Protein AF-A0AAV8WX62-F1 (afdb_monomer)

Secondary structure (DSSP, 8-state):
----STT-EEEEE--SHHHHHHHHHHHTTT-EEEEE-SSHHHHHHHHHHHHHHHHHHHHTT---SSS-HHHHHHTEE--S--SEEEE---S-HHHHHHHHHHHHHHS-TT-EEEE--SSS-HHHHHTT-TTGGGEEEEEEPSSTTT--EEEEEE-TT--HHHHHHHHHHHHHTT-EEEE-SS--TTTTHHHHHHHHHHH--

InterPro domains:
  IPR006176 3-hydroxyacyl-CoA dehydrogenase, NAD binding [PF02737] (9-180)
  IPR036291 NAD(P)-binding domain superfamily [SSF51735] (7-181)

pLDDT: mean 90.32, std 11.74, range [31.73, 98.19]

Organism: NCBI:txid1586634

Foldseek 3Di:
DDDPCAAAEEEEEDLDQQSLLVLQLLLQARHQYEYDYPDVVSVVVSLVVSLVVQVVCVVVVNRHHDDHSVSSSVSYYHDADHQEYEYDDDPDQVVLLVVQQVCLVRYDLRRAYEYQDQFDWLCSRQVPGPSSLRYWYFHADPPCNPALETEIAHAPNHDPVNSVVVCVSSVSSVHDYDYDPHTDGSPDVSVVVVVVVVVDD

Sequence (201 aa):
MSCPLANRKIGIVGSGLIGRSWAMIFASVGYKVYIYDIEPSQIDNALVDIKQQLETLQSQGLLRGTLNASQQYEGIKAVKDALLVQECVPENLELKRKVWKNVDDVASPTTILSSSTSTFLPSLFSDHLKNKKNIIVSHPVNPPYYVPLIEVVPAPWTDLAVAKKTRAIMEEVGQTPVSLSREVPGFVVNRLQYVFCKICP

Nearest PDB structures (foldseek):
  3ado-assembly1_A  TM=9.780E-01  e=1.190E-26  Oryctolagus cuniculus
  3f3s-assembly1_A  TM=9.796E-01  e=7.133E-26  Homo sapiens
  4kug-assembly2_C  TM=9.082E-01  e=1.624E-19  Clostridium butyricum E4 str. BoNT E BL5262
  4om8-assembly1_A  TM=8.722E-01  e=1.806E-18  Mesorhizobium japonicum MAFF 303099
  6z5f-assembly1_AAA  TM=8.879E-01  e=3.324E-14  Rattus norvegicus

Structure (mmCIF, N/CA/C/O backbone):
data_AF-A0AAV8WX62-F1
#
_entry.id   AF-A0AAV8WX62-F1
#
loop_
_atom_site.group_PDB
_atom_site.id
_atom_site.type_symbol
_atom_site.label_atom_id
_atom_site.label_alt_id
_atom_site.label_comp_id
_atom_site.label_asym_id
_atom_site.label_entity_id
_atom_site.label_seq_id
_atom_site.pdbx_PDB_ins_code
_atom_site.Cartn_x
_atom_site.Cartn_y
_atom_site.Cartn_z
_atom_site.occupancy
_atom_site.B_iso_or_equiv
_atom_site.auth_seq_id
_atom_site.auth_comp_id
_atom_site.auth_asym_id
_atom_site.auth_atom_id
_atom_site.pdbx_PDB_model_num
ATOM 1 N N . MET A 1 1 ? -23.489 1.121 -12.344 1.00 31.73 1 MET A N 1
ATOM 2 C CA . MET A 1 1 ? -23.813 0.845 -10.928 1.00 31.73 1 MET A CA 1
ATOM 3 C C . MET A 1 1 ? -22.560 0.291 -10.261 1.00 31.73 1 MET A C 1
ATOM 5 O O . MET A 1 1 ? -22.292 -0.898 -10.360 1.00 31.73 1 MET A O 1
ATOM 9 N N . SER A 1 2 ? -21.711 1.156 -9.704 1.00 37.06 2 SER A N 1
ATOM 10 C CA . SER A 1 2 ? -20.506 0.733 -8.986 1.00 37.06 2 SER A CA 1
ATOM 11 C C . SER A 1 2 ? -20.906 0.301 -7.579 1.00 37.06 2 SER A C 1
ATOM 13 O O . SER A 1 2 ? -21.351 1.125 -6.787 1.00 37.06 2 SER A O 1
ATOM 15 N N . CYS A 1 3 ? -20.781 -0.991 -7.282 1.00 40.03 3 CYS A N 1
ATOM 16 C CA . CYS A 1 3 ? -20.858 -1.485 -5.909 1.00 40.03 3 CYS A CA 1
ATOM 17 C C . CYS A 1 3 ? -19.853 -0.687 -5.052 1.00 40.03 3 CYS A C 1
ATOM 19 O O . CYS A 1 3 ? -18.698 -0.587 -5.490 1.00 40.03 3 CYS A O 1
ATOM 21 N N . PRO A 1 4 ? -20.252 -0.095 -3.907 1.00 49.62 4 PRO A N 1
ATOM 22 C CA . PRO A 1 4 ? -19.328 0.631 -3.046 1.00 49.62 4 PRO A CA 1
ATOM 23 C C . PRO A 1 4 ? -18.137 -0.271 -2.720 1.00 49.62 4 PRO A C 1
ATOM 25 O O . PRO A 1 4 ? -18.299 -1.444 -2.391 1.00 49.62 4 PRO A O 1
ATOM 28 N N . LEU A 1 5 ? -16.931 0.254 -2.896 1.00 56.19 5 LEU A N 1
ATOM 29 C CA . LEU A 1 5 ? -15.678 -0.449 -2.628 1.00 56.19 5 LEU A CA 1
ATOM 30 C C . LEU A 1 5 ? -15.479 -0.723 -1.119 1.00 56.19 5 LEU A C 1
ATOM 32 O O . LEU A 1 5 ? -14.709 -1.620 -0.763 1.00 56.19 5 LEU A O 1
ATOM 36 N N . ALA A 1 6 ? -16.244 -0.038 -0.256 1.00 58.03 6 ALA A N 1
ATOM 37 C CA . ALA A 1 6 ? -16.441 -0.373 1.150 1.00 58.03 6 ALA A CA 1
ATOM 38 C C . ALA A 1 6 ? -16.728 -1.878 1.305 1.00 58.03 6 ALA A C 1
ATOM 40 O O . ALA A 1 6 ? -17.553 -2.437 0.582 1.00 58.03 6 ALA A O 1
ATOM 41 N N . ASN A 1 7 ? -16.048 -2.539 2.249 1.00 68.19 7 ASN A N 1
ATOM 42 C CA . ASN A 1 7 ? -16.068 -3.992 2.494 1.00 68.19 7 ASN A CA 1
ATOM 43 C C . ASN A 1 7 ? -15.103 -4.861 1.647 1.00 68.19 7 ASN A C 1
ATOM 45 O O . ASN A 1 7 ? -15.091 -6.087 1.804 1.00 68.19 7 ASN A O 1
ATOM 49 N N . ARG A 1 8 ? -14.252 -4.271 0.793 1.00 85.56 8 ARG A N 1
ATOM 50 C CA . ARG A 1 8 ? -13.136 -4.994 0.143 1.00 85.56 8 ARG A CA 1
ATOM 51 C C . ARG A 1 8 ? -11.910 -5.105 1.054 1.00 85.56 8 ARG A C 1
ATOM 53 O O . ARG A 1 8 ? -11.789 -4.397 2.049 1.00 85.56 8 ARG A O 1
ATOM 60 N N . LYS A 1 9 ? -11.012 -6.035 0.718 1.00 91.94 9 LYS A N 1
ATOM 61 C CA . LYS A 1 9 ? -9.844 -6.409 1.527 1.00 91.94 9 LYS A CA 1
ATOM 62 C C . LYS A 1 9 ? -8.560 -5.756 1.002 1.00 91.94 9 LYS A C 1
ATOM 64 O O . LYS A 1 9 ? -8.297 -5.848 -0.198 1.00 91.94 9 LYS A O 1
ATOM 69 N N . ILE A 1 10 ? -7.750 -5.177 1.886 1.00 94.75 10 ILE A N 1
ATOM 70 C CA . ILE A 1 10 ? -6.433 -4.590 1.590 1.00 94.75 10 ILE A CA 1
ATOM 71 C C . ILE A 1 10 ? -5.367 -5.284 2.437 1.00 94.75 10 ILE A C 1
ATOM 73 O O . ILE A 1 10 ? -5.511 -5.358 3.653 1.00 94.75 10 ILE A O 1
ATOM 77 N N . GLY A 1 11 ? -4.301 -5.778 1.812 1.00 95.25 11 GLY A N 1
ATOM 78 C CA . GLY A 1 11 ? -3.118 -6.273 2.520 1.00 95.25 11 GLY A CA 1
ATOM 79 C C . GLY A 1 11 ? -2.082 -5.167 2.689 1.00 95.25 11 GLY A C 1
ATOM 80 O O . GLY A 1 11 ? -1.839 -4.425 1.749 1.00 95.25 11 GLY A O 1
ATOM 81 N N . ILE A 1 12 ? -1.456 -5.073 3.853 1.00 95.75 12 ILE A N 1
ATOM 82 C CA . ILE A 1 12 ? -0.333 -4.194 4.170 1.00 95.75 12 ILE A CA 1
ATOM 83 C C . ILE A 1 12 ? 0.837 -5.088 4.576 1.00 95.75 12 ILE A C 1
ATOM 85 O O . ILE A 1 12 ? 0.708 -5.886 5.502 1.00 95.75 12 ILE A O 1
ATOM 89 N N . VAL A 1 13 ? 1.971 -4.971 3.891 1.00 95.44 13 VAL A N 1
ATOM 90 C CA . VAL A 1 13 ? 3.181 -5.753 4.175 1.00 95.44 13 VAL A CA 1
ATOM 91 C C . VAL A 1 13 ? 4.232 -4.833 4.785 1.00 95.44 13 VAL A C 1
ATOM 93 O O . VAL A 1 13 ? 4.775 -3.976 4.095 1.00 95.44 13 VAL A O 1
ATOM 96 N N . GLY A 1 14 ? 4.515 -5.020 6.070 1.00 94.25 14 GLY A N 1
ATOM 97 C CA . GLY A 1 14 ? 5.339 -4.160 6.915 1.00 94.25 14 GLY A CA 1
ATOM 98 C C . GLY A 1 14 ? 4.474 -3.337 7.872 1.00 94.25 14 GLY A C 1
ATOM 99 O O . GLY A 1 14 ? 3.669 -2.516 7.430 1.00 94.25 14 GLY A O 1
ATOM 100 N N . SER A 1 15 ? 4.658 -3.523 9.181 1.00 93.94 15 SER A N 1
ATOM 101 C CA . SER A 1 15 ? 3.870 -2.866 10.239 1.00 93.94 15 SER A CA 1
ATOM 102 C C . SER A 1 15 ? 4.532 -1.604 10.821 1.00 93.94 15 SER A C 1
ATOM 104 O O . SER A 1 15 ? 4.124 -1.091 11.863 1.00 93.94 15 SER A O 1
ATOM 106 N N . GLY A 1 16 ? 5.543 -1.060 10.135 1.00 93.50 16 GLY A N 1
ATOM 107 C CA . GLY A 1 16 ? 6.228 0.177 10.524 1.00 93.50 16 GLY A CA 1
ATOM 108 C C . GLY A 1 16 ? 5.358 1.440 10.420 1.00 93.50 16 GLY A C 1
ATOM 109 O O . GLY A 1 16 ? 4.143 1.397 10.235 1.00 93.50 16 GLY A O 1
ATOM 110 N N . LEU A 1 17 ? 5.981 2.618 10.521 1.00 93.62 17 LEU A N 1
ATOM 111 C CA . LEU A 1 17 ? 5.285 3.917 10.485 1.00 93.62 17 LEU A CA 1
ATOM 112 C C . LEU A 1 17 ? 4.379 4.096 9.248 1.00 93.62 17 LEU A C 1
ATOM 114 O O . LEU A 1 17 ? 3.205 4.451 9.376 1.00 93.62 17 LEU A O 1
ATOM 118 N N . ILE A 1 18 ? 4.917 3.823 8.056 1.00 95.12 18 ILE A N 1
ATOM 119 C CA . ILE A 1 18 ? 4.186 3.971 6.789 1.00 95.12 18 ILE A CA 1
ATOM 120 C C . ILE A 1 18 ? 3.069 2.929 6.671 1.00 95.12 18 ILE A C 1
ATOM 122 O O . ILE A 1 18 ? 1.948 3.275 6.305 1.00 95.12 18 ILE A O 1
ATOM 126 N N . GLY A 1 19 ? 3.338 1.678 7.055 1.00 95.88 19 GLY A N 1
ATOM 127 C CA . GL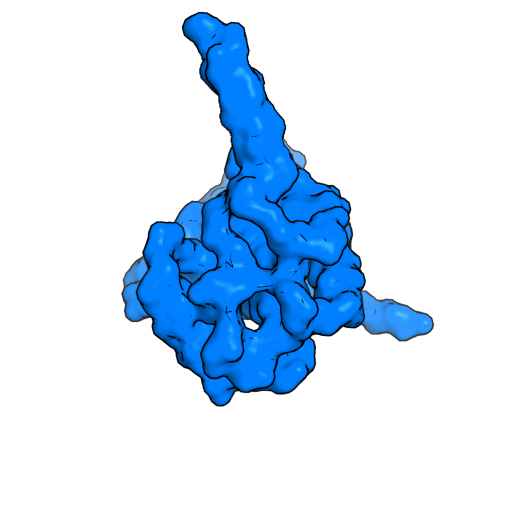Y A 1 19 ? 2.347 0.601 7.029 1.00 95.88 19 GLY A CA 1
ATOM 128 C C . GLY A 1 19 ? 1.136 0.876 7.918 1.00 95.88 19 GLY A C 1
ATOM 129 O O . GLY A 1 19 ? 0.000 0.762 7.462 1.00 95.88 19 GLY A O 1
ATOM 130 N N . ARG A 1 20 ? 1.362 1.328 9.157 1.00 96.00 20 ARG A N 1
ATOM 131 C CA . ARG A 1 20 ? 0.283 1.717 10.083 1.00 96.00 20 ARG A CA 1
ATOM 132 C C . ARG A 1 20 ? -0.544 2.878 9.552 1.00 96.00 20 ARG A C 1
ATOM 134 O O . ARG A 1 20 ? -1.767 2.860 9.650 1.00 96.00 20 ARG A O 1
ATOM 141 N N . SER A 1 21 ? 0.112 3.858 8.938 1.00 96.56 21 SER A N 1
ATOM 142 C CA . SER A 1 21 ? -0.586 4.995 8.343 1.00 96.56 21 SER A CA 1
ATOM 143 C C . SER A 1 21 ? -1.482 4.561 7.187 1.00 96.56 21 SER A C 1
ATOM 145 O O . SER A 1 21 ? -2.653 4.930 7.159 1.00 96.56 21 SER A O 1
ATOM 147 N N . TRP A 1 22 ? -0.972 3.724 6.274 1.00 97.19 22 TRP A N 1
ATOM 148 C CA . TRP A 1 22 ? -1.792 3.126 5.221 1.00 97.19 22 TRP A CA 1
ATOM 149 C C . TRP A 1 22 ? -2.959 2.337 5.794 1.00 97.19 22 TRP A C 1
ATOM 151 O O . TRP A 1 22 ? -4.081 2.479 5.313 1.00 97.19 22 TRP A O 1
ATOM 161 N N . ALA A 1 23 ? -2.715 1.555 6.845 1.00 96.00 23 ALA A N 1
ATOM 162 C CA . ALA A 1 23 ? -3.760 0.775 7.477 1.00 96.00 23 ALA A CA 1
ATOM 163 C C . ALA A 1 23 ? -4.918 1.655 7.977 1.00 96.00 23 ALA A C 1
ATOM 165 O O . ALA A 1 23 ? -6.071 1.383 7.651 1.00 96.00 23 ALA A O 1
ATOM 166 N N . MET A 1 24 ? -4.613 2.748 8.681 1.00 96.62 24 MET A N 1
ATOM 167 C CA . MET A 1 24 ? -5.623 3.713 9.133 1.00 96.62 24 MET A CA 1
ATOM 168 C C . MET A 1 24 ? -6.315 4.427 7.963 1.00 96.62 24 MET A C 1
ATOM 170 O O . MET A 1 24 ? -7.534 4.575 7.968 1.00 96.62 24 MET A O 1
ATOM 174 N N . ILE A 1 25 ? -5.571 4.827 6.925 1.00 96.25 25 ILE A N 1
ATOM 175 C CA . ILE A 1 25 ? -6.129 5.500 5.739 1.00 96.25 25 ILE A CA 1
ATOM 176 C C . ILE A 1 25 ? -7.157 4.604 5.037 1.00 96.25 25 ILE A C 1
ATOM 178 O O . ILE A 1 25 ? -8.274 5.047 4.778 1.00 96.25 25 ILE A O 1
ATOM 182 N N . PHE A 1 26 ? -6.825 3.339 4.768 1.00 95.88 26 PHE A N 1
ATOM 183 C CA . PHE A 1 26 ? -7.767 2.403 4.150 1.00 95.88 26 PHE A CA 1
ATOM 184 C C . PHE A 1 26 ? -8.957 2.103 5.074 1.00 95.88 26 PHE A C 1
ATOM 186 O O . PHE A 1 26 ? -10.104 2.107 4.621 1.00 95.88 26 PHE A O 1
ATOM 193 N N . ALA A 1 27 ? -8.713 1.896 6.371 1.00 94.81 27 ALA A N 1
ATOM 194 C CA . ALA A 1 27 ? -9.774 1.635 7.341 1.00 94.81 27 ALA A CA 1
ATOM 195 C C . ALA A 1 27 ? -10.761 2.810 7.467 1.00 94.81 27 ALA A C 1
ATOM 197 O O . ALA A 1 27 ? -11.949 2.578 7.684 1.00 94.81 27 ALA A O 1
ATOM 198 N N . SER A 1 28 ? -10.309 4.052 7.256 1.00 94.38 28 SER A N 1
ATOM 199 C CA . SER A 1 28 ? -11.136 5.260 7.393 1.00 94.38 28 SER A CA 1
ATOM 200 C C . SER A 1 28 ? -12.383 5.296 6.505 1.00 94.38 28 SER A C 1
ATOM 202 O 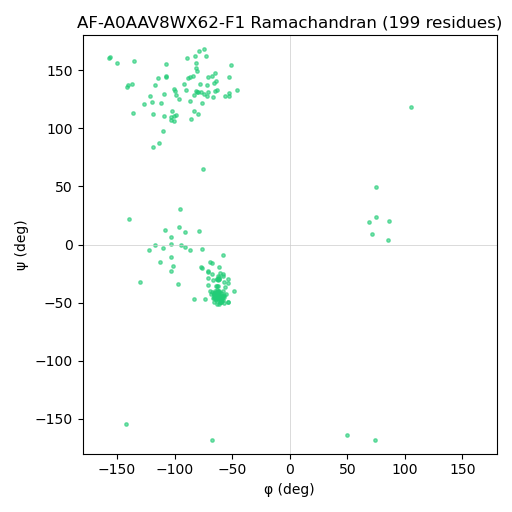O . SER A 1 28 ? -13.395 5.893 6.880 1.00 94.38 28 SER A O 1
ATOM 204 N N . VAL A 1 29 ? -12.350 4.603 5.363 1.00 93.25 29 VAL A N 1
ATOM 205 C CA . VAL A 1 29 ? -13.480 4.496 4.422 1.00 93.25 29 VAL A CA 1
ATOM 206 C C . VAL A 1 29 ? -14.130 3.105 4.418 1.00 93.25 29 VAL A C 1
ATOM 208 O O . VAL A 1 29 ? -14.948 2.790 3.557 1.00 93.25 29 VAL A O 1
ATOM 211 N N . GLY A 1 30 ? -13.795 2.256 5.397 1.00 91.38 30 GLY A N 1
ATOM 212 C CA . GLY A 1 30 ? -14.434 0.953 5.602 1.00 91.38 30 GLY A CA 1
ATOM 213 C C . GLY A 1 30 ? -13.842 -0.206 4.798 1.00 91.38 30 GLY A C 1
ATOM 214 O O . GLY A 1 30 ? -14.511 -1.231 4.616 1.00 91.38 30 GLY A O 1
ATOM 215 N N . TYR A 1 31 ? -12.602 -0.089 4.312 1.00 92.25 31 TYR A N 1
ATOM 216 C CA . TYR A 1 31 ? -11.865 -1.267 3.854 1.00 92.25 31 TYR A CA 1
ATOM 217 C C . TYR A 1 31 ? -11.538 -2.185 5.034 1.00 92.25 31 TYR A C 1
ATOM 219 O O . TYR A 1 31 ? -11.227 -1.732 6.135 1.00 92.25 31 TYR A O 1
ATOM 227 N N . LYS A 1 32 ? -11.549 -3.496 4.780 1.00 92.56 32 LYS A N 1
ATOM 228 C CA . LYS A 1 32 ? -10.986 -4.482 5.705 1.00 92.56 32 LYS A CA 1
ATOM 229 C C . LYS A 1 32 ? -9.492 -4.562 5.453 1.00 92.56 32 LYS A C 1
ATOM 231 O O . LYS A 1 32 ? -9.071 -4.948 4.363 1.00 92.56 32 LYS A O 1
ATOM 236 N N . VAL A 1 33 ? -8.703 -4.166 6.434 1.00 94.25 33 VAL A N 1
ATOM 237 C CA . VAL A 1 33 ? -7.260 -3.986 6.301 1.00 94.25 33 VAL A CA 1
ATOM 238 C C . VAL A 1 33 ? -6.536 -5.102 7.022 1.00 94.25 33 VAL A C 1
ATOM 240 O O . VAL A 1 33 ? -6.989 -5.585 8.052 1.00 94.25 33 VAL A O 1
ATOM 243 N N . TYR A 1 34 ? -5.407 -5.522 6.474 1.00 91.81 34 TYR A N 1
ATOM 244 C CA . TYR A 1 34 ? -4.706 -6.701 6.938 1.00 91.81 34 TYR A CA 1
ATOM 245 C C . TYR A 1 34 ? -3.223 -6.433 7.028 1.00 91.81 34 TYR A C 1
ATOM 247 O O . TYR A 1 34 ? -2.597 -6.225 6.000 1.00 91.81 34 TYR A O 1
ATOM 255 N N . ILE A 1 35 ? -2.667 -6.424 8.236 1.00 93.25 35 ILE A N 1
ATOM 256 C CA . ILE A 1 35 ? -1.255 -6.100 8.447 1.00 93.25 35 ILE A CA 1
ATOM 257 C C . ILE A 1 35 ? -0.468 -7.396 8.590 1.00 93.25 35 ILE A C 1
ATOM 259 O O . ILE A 1 35 ? -0.818 -8.267 9.382 1.00 93.25 35 ILE A O 1
ATOM 263 N N . TYR A 1 36 ? 0.596 -7.510 7.810 1.00 92.50 36 TYR A N 1
ATOM 264 C CA . TYR A 1 36 ? 1.580 -8.571 7.904 1.00 92.50 36 TYR A CA 1
ATOM 265 C C . TYR A 1 36 ? 2.932 -7.965 8.256 1.00 92.50 36 TYR A C 1
ATOM 267 O O . TYR A 1 36 ? 3.344 -6.975 7.653 1.00 92.50 36 TYR A O 1
ATOM 275 N N . ASP A 1 37 ? 3.645 -8.604 9.171 1.00 91.31 37 ASP A N 1
ATOM 276 C CA . ASP A 1 37 ? 5.060 -8.366 9.414 1.00 91.31 37 ASP A CA 1
ATOM 277 C C . ASP A 1 37 ? 5.773 -9.717 9.561 1.00 91.31 37 ASP A C 1
ATOM 279 O O . ASP A 1 37 ? 5.131 -10.738 9.817 1.00 91.31 37 ASP A O 1
ATOM 283 N N . ILE A 1 38 ? 7.089 -9.742 9.346 1.00 89.06 38 ILE A N 1
ATOM 284 C CA . ILE A 1 38 ? 7.885 -10.963 9.524 1.00 89.06 38 ILE A CA 1
ATOM 285 C C . ILE A 1 38 ? 8.017 -11.328 11.004 1.00 89.06 38 ILE A C 1
ATOM 287 O O . ILE A 1 38 ? 8.148 -12.504 11.332 1.00 89.06 38 ILE A O 1
ATOM 291 N N . GLU A 1 39 ? 7.971 -10.321 11.874 1.00 89.81 39 GLU A N 1
ATOM 292 C CA . GLU A 1 39 ? 8.066 -10.466 13.317 1.00 89.81 39 GLU A CA 1
ATOM 293 C C . GLU A 1 39 ? 6.663 -10.311 13.935 1.00 89.81 39 GLU A C 1
ATOM 295 O O . GLU A 1 39 ? 6.118 -9.204 13.933 1.00 89.81 39 GLU A O 1
ATOM 300 N N . PRO A 1 40 ? 6.044 -11.382 14.469 1.00 86.50 40 PRO A N 1
ATOM 301 C CA . PRO A 1 40 ? 4.687 -11.317 15.012 1.00 86.50 40 PRO A CA 1
ATOM 302 C C . PRO A 1 40 ? 4.510 -10.255 16.102 1.00 86.50 40 PRO A C 1
ATOM 304 O O . PRO A 1 40 ? 3.494 -9.563 16.115 1.00 86.50 40 PRO A O 1
ATOM 307 N N . SER A 1 41 ? 5.520 -10.050 16.956 1.00 90.62 41 SER A N 1
ATOM 308 C CA . SER A 1 41 ? 5.463 -9.026 18.010 1.00 90.62 41 SER A CA 1
ATOM 309 C C . SER A 1 41 ? 5.335 -7.596 17.458 1.00 90.62 41 SER A C 1
ATOM 311 O O . SER A 1 41 ? 4.719 -6.732 18.086 1.00 90.62 41 SER A O 1
ATOM 313 N N . GLN A 1 42 ? 5.827 -7.341 16.239 1.00 92.25 42 GLN A N 1
ATOM 314 C CA . GLN A 1 42 ? 5.669 -6.053 15.558 1.00 92.25 42 GLN A CA 1
ATOM 315 C C . GLN A 1 42 ? 4.234 -5.807 15.087 1.00 92.25 42 GLN A C 1
ATOM 317 O O . GLN A 1 42 ? 3.854 -4.652 14.882 1.00 92.25 42 GLN A O 1
ATOM 322 N N . ILE A 1 43 ? 3.430 -6.856 14.903 1.00 91.62 43 ILE A N 1
ATOM 323 C CA . ILE A 1 43 ? 2.007 -6.717 14.584 1.00 91.62 43 ILE A CA 1
ATOM 324 C C . ILE A 1 43 ? 1.257 -6.265 15.836 1.00 91.62 43 ILE A C 1
ATOM 326 O O . ILE A 1 43 ? 0.509 -5.292 15.765 1.00 91.62 43 ILE A O 1
ATOM 330 N N . ASP A 1 44 ? 1.506 -6.902 16.982 1.00 91.06 44 ASP A N 1
ATOM 331 C CA . ASP A 1 44 ? 0.858 -6.547 18.250 1.00 91.06 44 ASP A CA 1
ATOM 332 C C . ASP A 1 44 ? 1.155 -5.093 18.641 1.00 91.06 44 ASP A C 1
ATOM 334 O O . ASP A 1 44 ? 0.234 -4.312 18.892 1.00 91.06 44 ASP A O 1
ATOM 338 N N . ASN A 1 45 ? 2.430 -4.693 18.579 1.00 93.88 45 ASN A N 1
ATOM 339 C CA . ASN A 1 45 ? 2.849 -3.309 18.814 1.00 93.88 45 ASN A CA 1
ATOM 340 C C . ASN A 1 45 ? 2.162 -2.337 17.843 1.00 93.88 45 ASN A C 1
ATOM 342 O O . ASN A 1 45 ? 1.648 -1.294 18.246 1.00 93.88 45 ASN A O 1
ATOM 346 N N . ALA A 1 46 ? 2.099 -2.691 16.556 1.00 94.56 46 ALA A N 1
ATOM 347 C CA . ALA A 1 46 ? 1.449 -1.855 15.560 1.00 94.56 46 ALA A CA 1
ATOM 348 C C . ALA A 1 46 ? -0.053 -1.688 15.819 1.00 94.56 46 ALA A C 1
ATOM 350 O O . ALA A 1 46 ? -0.569 -0.589 15.629 1.00 94.56 46 ALA A O 1
ATOM 351 N N . LEU A 1 47 ? -0.750 -2.738 16.261 1.00 94.44 47 LEU A N 1
ATOM 352 C CA . LEU A 1 47 ? -2.173 -2.672 16.594 1.00 94.44 47 LEU A CA 1
ATOM 353 C C . LEU A 1 47 ? -2.431 -1.792 17.822 1.00 94.44 47 LEU A C 1
ATOM 355 O O . LEU A 1 47 ? -3.380 -1.007 17.802 1.00 94.44 47 LEU A O 1
ATOM 359 N N . VAL A 1 48 ? -1.594 -1.884 18.859 1.00 95.44 48 VAL A N 1
ATOM 360 C CA . VAL A 1 48 ? -1.673 -0.995 20.032 1.00 95.44 48 VAL A CA 1
ATOM 361 C C . VAL A 1 48 ? -1.485 0.462 19.609 1.00 95.44 48 VAL A C 1
ATOM 363 O O . VAL A 1 48 ? -2.328 1.308 19.914 1.00 95.44 48 VAL A O 1
ATOM 366 N N . ASP A 1 49 ? -0.440 0.738 18.829 1.00 95.94 49 ASP A N 1
ATOM 367 C CA . ASP A 1 49 ? -0.131 2.092 18.373 1.00 95.94 49 ASP A CA 1
ATOM 368 C C . ASP A 1 49 ? -1.219 2.660 17.451 1.00 95.94 49 ASP A C 1
ATOM 370 O O . ASP A 1 49 ? -1.574 3.832 17.567 1.00 95.94 49 ASP A O 1
ATOM 374 N N . ILE A 1 50 ? -1.773 1.846 16.544 1.00 96.69 50 ILE A N 1
ATOM 375 C CA . ILE A 1 50 ? -2.892 2.252 15.683 1.00 96.69 50 ILE A CA 1
ATOM 376 C C . ILE A 1 50 ? -4.104 2.617 16.537 1.00 96.69 50 ILE A C 1
ATOM 378 O O . ILE A 1 50 ? -4.708 3.662 16.309 1.00 96.69 50 ILE A O 1
ATOM 382 N N . LYS A 1 51 ? -4.458 1.787 17.525 1.00 96.69 51 LYS A N 1
ATOM 383 C CA . LYS A 1 51 ? -5.601 2.057 18.402 1.00 96.69 51 LYS A CA 1
ATOM 384 C C . LYS A 1 51 ? -5.442 3.405 19.108 1.00 96.69 51 LYS A C 1
ATOM 386 O O . LYS A 1 51 ? -6.330 4.250 19.016 1.00 96.69 51 LYS A O 1
ATOM 391 N N . GLN A 1 52 ? -4.287 3.630 19.733 1.00 97.31 52 GLN A N 1
ATOM 392 C CA . GLN A 1 52 ? -3.993 4.879 20.436 1.00 97.31 52 GLN A CA 1
ATOM 393 C C . GLN A 1 52 ? -4.003 6.092 19.493 1.00 97.31 52 GLN A C 1
ATOM 395 O O . GLN A 1 52 ? -4.529 7.152 19.844 1.00 97.31 52 GLN A O 1
ATOM 400 N N . GLN A 1 53 ? -3.445 5.953 18.287 1.00 96.94 53 GLN A N 1
ATOM 401 C CA . GLN A 1 53 ? -3.445 7.024 17.290 1.00 96.94 53 GLN A CA 1
ATOM 402 C C . GLN A 1 53 ? -4.860 7.359 16.818 1.00 96.94 53 GLN A C 1
ATOM 404 O O . GLN A 1 53 ? -5.204 8.536 16.774 1.00 96.94 53 GLN A O 1
ATOM 409 N N . LEU A 1 54 ? -5.697 6.361 16.520 1.00 97.81 54 LEU A N 1
ATOM 410 C CA . LEU A 1 54 ? -7.087 6.578 16.112 1.00 97.81 54 LEU A CA 1
ATOM 411 C C . LEU A 1 54 ? -7.897 7.285 17.208 1.00 97.81 54 LEU A C 1
ATOM 413 O O . LEU A 1 54 ? -8.625 8.232 16.917 1.00 97.81 54 LEU A O 1
ATOM 417 N N . GLU A 1 55 ? -7.743 6.871 18.468 1.00 97.50 55 GLU A N 1
ATOM 418 C CA . GLU A 1 55 ? -8.385 7.523 19.619 1.00 97.50 55 GLU A CA 1
ATOM 419 C C . GLU A 1 55 ? -7.926 8.981 19.769 1.00 97.50 55 GLU A C 1
ATOM 421 O O . GLU A 1 55 ? -8.749 9.888 19.926 1.00 97.50 55 GLU A O 1
ATOM 426 N N . THR A 1 56 ? -6.619 9.224 19.637 1.00 97.69 56 THR A N 1
ATOM 427 C CA . THR A 1 56 ? -6.035 10.571 19.690 1.00 97.69 56 THR A CA 1
ATOM 428 C C . THR A 1 56 ? -6.580 11.451 18.567 1.00 97.69 56 THR A C 1
ATOM 430 O O . THR A 1 56 ? -7.106 12.532 18.832 1.00 97.69 56 THR A O 1
ATOM 433 N N . LEU A 1 57 ? -6.536 10.971 17.323 1.00 97.25 57 LEU A N 1
ATOM 434 C CA . LEU A 1 57 ? -7.060 11.670 16.150 1.00 97.25 57 LEU A CA 1
ATOM 435 C C . LEU A 1 57 ? -8.550 11.992 16.298 1.00 97.25 57 LEU A C 1
ATOM 437 O O . LEU A 1 57 ? -8.973 13.093 15.949 1.00 97.25 57 LEU A O 1
ATOM 441 N N . GLN A 1 58 ? -9.340 11.071 16.855 1.00 97.31 58 GLN A N 1
ATOM 442 C CA . GLN A 1 58 ? -10.756 11.309 17.125 1.00 97.31 58 GLN A CA 1
ATOM 443 C C . GLN A 1 58 ? -10.962 12.415 18.161 1.00 97.31 58 GLN A C 1
ATOM 445 O O . GLN A 1 58 ? -11.744 13.330 17.917 1.00 97.31 58 GLN A O 1
ATOM 450 N N . SER A 1 59 ? -10.247 12.366 19.288 1.00 97.19 59 SER A N 1
ATOM 451 C CA . SER A 1 59 ? -10.345 13.396 20.334 1.00 97.19 59 SER A CA 1
ATOM 452 C C . SER A 1 59 ? -9.940 14.793 19.852 1.00 97.19 59 SER A C 1
ATOM 454 O O . SER A 1 59 ? -10.476 15.789 20.329 1.00 97.19 59 SER A O 1
ATOM 456 N N . GLN A 1 60 ? -9.035 14.866 18.875 1.00 96.44 60 GLN A N 1
ATOM 457 C CA . GLN A 1 60 ? -8.572 16.112 18.262 1.00 96.44 60 GLN A CA 1
ATOM 458 C C . GLN A 1 60 ? -9.454 16.577 17.091 1.00 96.44 60 GLN A C 1
ATOM 460 O O . GLN A 1 60 ? -9.202 17.640 16.529 1.00 96.44 60 GLN A O 1
ATOM 465 N N . GLY A 1 61 ? -10.463 15.796 16.686 1.00 95.06 61 GLY A N 1
ATOM 466 C CA . GLY A 1 61 ? -11.284 16.091 15.506 1.00 95.06 61 GLY A CA 1
ATOM 467 C C . GLY A 1 61 ? -10.533 15.964 14.171 1.00 95.06 61 GLY A C 1
ATOM 468 O O . GLY A 1 61 ? -10.978 16.509 13.165 1.00 95.06 61 GLY A O 1
ATOM 469 N N . LEU A 1 62 ? -9.400 15.254 14.155 1.00 94.81 62 LEU A N 1
ATOM 470 C CA . LEU A 1 62 ? -8.526 15.036 12.991 1.00 94.81 62 LEU A CA 1
ATOM 471 C C . LEU A 1 62 ? -8.686 13.634 12.373 1.00 94.81 62 LEU A C 1
ATOM 473 O O . LEU A 1 62 ? -7.919 13.235 11.490 1.00 94.81 62 LEU A O 1
ATOM 477 N N . LEU A 1 63 ? -9.650 12.847 12.855 1.00 96.19 63 LEU A N 1
ATOM 478 C CA . LEU A 1 63 ? -9.931 11.520 12.320 1.00 96.19 63 LEU A CA 1
ATOM 479 C C . LEU A 1 63 ? -10.437 11.626 10.873 1.00 96.19 63 LEU A C 1
ATOM 481 O O . LEU A 1 63 ? -11.319 12.424 10.565 1.00 96.19 63 LEU A O 1
ATOM 485 N N . ARG A 1 64 ? -9.869 10.814 9.977 1.00 94.06 64 ARG A N 1
ATOM 486 C CA . ARG A 1 64 ? -10.263 10.759 8.565 1.00 94.06 64 ARG A CA 1
ATOM 487 C C . ARG A 1 64 ? -11.497 9.881 8.389 1.00 94.06 64 ARG A C 1
ATOM 489 O O . ARG A 1 64 ? -11.711 8.944 9.156 1.00 94.06 64 ARG A O 1
ATOM 496 N N . GLY A 1 65 ? -12.227 10.124 7.304 1.00 90.44 65 GLY A N 1
ATOM 497 C CA . GLY A 1 65 ? -13.357 9.296 6.888 1.00 90.44 65 GLY A CA 1
ATOM 498 C C . GLY A 1 65 ? -14.608 9.494 7.744 1.00 90.44 65 GLY A C 1
ATOM 499 O O . GLY A 1 65 ? -14.721 10.453 8.501 1.00 90.44 65 GLY A O 1
ATOM 500 N N . THR A 1 66 ? -15.581 8.600 7.578 1.00 87.19 66 THR A N 1
ATOM 501 C CA . THR A 1 66 ? -16.896 8.694 8.243 1.00 87.19 66 THR A CA 1
ATOM 502 C C . THR A 1 66 ? -17.044 7.741 9.427 1.00 87.19 66 THR A C 1
ATOM 504 O O . THR A 1 66 ? -18.034 7.811 10.150 1.00 87.19 66 THR A O 1
ATOM 507 N N . LEU A 1 67 ? -16.100 6.812 9.595 1.00 91.69 67 LEU A N 1
ATOM 508 C CA . LEU A 1 67 ? -16.106 5.820 10.666 1.00 91.69 67 LEU A CA 1
ATOM 509 C C . LEU A 1 67 ? -15.411 6.365 11.910 1.00 91.69 67 LEU A C 1
ATOM 511 O O . LEU A 1 67 ? -14.391 7.043 11.804 1.00 91.69 67 LEU A O 1
ATOM 515 N N . ASN A 1 68 ? -15.924 6.014 13.087 1.00 94.44 68 ASN A N 1
ATOM 516 C CA . ASN A 1 68 ? -15.270 6.344 14.352 1.00 94.44 68 ASN A CA 1
ATOM 517 C C . ASN A 1 68 ? -14.028 5.460 14.598 1.00 94.44 68 ASN A C 1
ATOM 519 O O . ASN A 1 68 ? -13.819 4.451 13.923 1.00 94.44 68 ASN A O 1
ATOM 523 N N . ALA A 1 69 ? -13.209 5.819 15.586 1.00 94.25 69 ALA A N 1
ATOM 524 C CA . ALA A 1 69 ? -11.953 5.137 15.898 1.00 94.25 69 ALA A CA 1
ATOM 525 C C . ALA A 1 69 ? -12.126 3.628 16.157 1.00 94.25 69 ALA A C 1
ATOM 527 O O . ALA A 1 69 ? -11.350 2.829 15.635 1.00 94.25 69 ALA A O 1
ATOM 528 N N . SER A 1 70 ? -13.166 3.224 16.900 1.00 93.88 70 SER A N 1
ATOM 529 C CA . SER A 1 70 ? -13.439 1.805 17.186 1.00 93.88 70 SER A CA 1
ATOM 530 C C . SER A 1 70 ? -13.781 1.037 15.912 1.00 93.88 70 SER A C 1
ATOM 532 O O . SER A 1 70 ? -13.233 -0.033 15.667 1.00 93.88 70 SER A O 1
ATOM 534 N N . GLN A 1 71 ? -14.634 1.611 15.060 1.00 91.44 71 GLN A N 1
ATOM 535 C CA . GLN A 1 71 ? -15.031 1.008 13.786 1.00 91.44 71 GLN A CA 1
ATOM 536 C C . GLN A 1 71 ? -13.843 0.853 12.829 1.00 91.44 71 GLN A C 1
ATOM 538 O O . GLN A 1 71 ? -13.714 -0.182 12.176 1.00 91.44 71 GLN A O 1
ATOM 543 N N . GLN A 1 72 ? -12.965 1.860 12.752 1.00 91.44 72 GLN A N 1
ATOM 544 C CA . GLN A 1 72 ? -11.747 1.779 11.942 1.00 91.44 72 GLN A CA 1
ATOM 545 C C . GLN A 1 72 ? -10.806 0.692 12.471 1.00 91.44 72 GLN A C 1
ATOM 547 O O . GLN A 1 72 ? -10.321 -0.129 11.694 1.00 91.44 72 GLN A O 1
ATOM 552 N N . TYR A 1 73 ? -10.596 0.643 13.789 1.00 92.12 73 TYR A N 1
ATOM 553 C CA . TYR A 1 73 ? -9.748 -0.360 14.428 1.00 92.12 73 TYR A CA 1
ATOM 554 C C . TYR A 1 73 ? -10.266 -1.790 14.205 1.00 92.12 73 TYR A C 1
ATOM 556 O O . TYR A 1 73 ? -9.505 -2.671 13.811 1.00 92.12 73 TYR A O 1
ATOM 564 N N . GLU A 1 74 ? -11.573 -2.017 14.358 1.00 88.75 74 GLU A N 1
ATOM 565 C CA . GLU A 1 74 ? -12.212 -3.312 14.086 1.00 88.75 74 GLU A CA 1
ATOM 566 C C . GLU A 1 74 ? -12.053 -3.772 12.629 1.00 88.75 74 GLU A C 1
ATOM 568 O O . GLU A 1 74 ? -12.108 -4.974 12.349 1.00 88.75 74 GLU A O 1
ATOM 573 N N . GLY A 1 75 ? -11.853 -2.841 11.693 1.00 82.25 75 GLY A N 1
ATOM 574 C CA . GLY A 1 75 ? -11.592 -3.130 10.285 1.00 82.25 75 GLY A CA 1
ATOM 575 C C . GLY A 1 75 ? -10.225 -3.768 10.016 1.00 82.25 75 GLY A C 1
ATOM 576 O O . GLY A 1 75 ? -10.037 -4.332 8.937 1.00 82.25 75 GLY A O 1
ATOM 577 N N . ILE A 1 76 ? -9.291 -3.723 10.970 1.00 85.06 76 ILE A N 1
ATOM 578 C CA . ILE A 1 76 ? -7.901 -4.173 10.812 1.00 85.06 76 ILE A CA 1
ATOM 579 C C . ILE A 1 76 ? -7.743 -5.597 11.397 1.00 85.06 76 ILE A C 1
ATOM 581 O O . ILE A 1 76 ? -7.873 -5.788 12.602 1.00 85.06 76 ILE A O 1
ATOM 585 N N . LYS A 1 77 ? -7.516 -6.627 10.559 1.00 78.75 77 LYS A N 1
ATOM 586 C CA . LYS A 1 77 ? -7.511 -8.073 10.925 1.00 78.75 77 LYS A CA 1
ATOM 587 C C . LYS A 1 77 ? -6.425 -8.893 10.170 1.00 78.75 77 LYS A C 1
ATOM 589 O O . LYS A 1 77 ? -5.444 -8.306 9.729 1.00 78.75 77 LYS A O 1
ATOM 594 N N . ALA A 1 78 ? -6.594 -10.226 9.961 1.00 54.53 78 ALA A N 1
ATOM 595 C CA . ALA A 1 78 ? -5.765 -11.137 9.102 1.00 54.53 78 ALA A CA 1
ATOM 596 C C . ALA A 1 78 ? -6.526 -11.724 7.859 1.00 54.53 78 ALA A C 1
ATOM 598 O O . ALA A 1 78 ? -7.719 -12.011 7.992 1.00 54.53 78 ALA A O 1
ATOM 599 N N . VAL A 1 79 ? -5.912 -11.912 6.658 1.00 55.91 79 VAL A N 1
ATOM 600 C CA . VAL A 1 79 ? -6.656 -12.398 5.447 1.00 55.91 79 VAL A CA 1
ATOM 601 C C . VAL A 1 79 ? -5.910 -13.106 4.309 1.00 55.91 79 VAL A C 1
ATOM 603 O O . VAL A 1 79 ? -4.718 -12.919 4.096 1.00 55.91 79 VAL A O 1
ATOM 606 N N . LYS A 1 80 ? -6.735 -13.813 3.507 1.00 57.66 80 LYS A N 1
ATOM 607 C CA . LYS A 1 80 ? -6.589 -14.181 2.080 1.00 57.66 80 LYS A CA 1
ATOM 608 C C . LYS A 1 80 ? -7.559 -13.376 1.177 1.00 57.66 80 LYS A C 1
ATOM 610 O O . LYS A 1 80 ? -8.620 -12.951 1.652 1.00 57.66 80 LYS A O 1
ATOM 615 N N . ASP A 1 81 ? -7.216 -13.207 -0.105 1.00 74.12 81 ASP A N 1
ATOM 616 C CA . ASP A 1 81 ? -8.002 -12.540 -1.176 1.00 74.12 81 ASP A CA 1
ATOM 617 C C . ASP A 1 81 ? -8.051 -11.000 -1.135 1.00 74.12 81 ASP A C 1
ATOM 619 O O . ASP A 1 81 ? -9.118 -10.383 -1.206 1.00 74.12 81 ASP A O 1
ATOM 623 N N . ALA A 1 82 ? -6.890 -10.354 -1.015 1.00 86.00 82 ALA A N 1
ATOM 624 C CA . ALA A 1 82 ? -6.793 -8.898 -1.075 1.00 86.00 82 ALA A CA 1
ATOM 625 C C . ALA A 1 82 ? -7.022 -8.354 -2.502 1.00 86.00 82 ALA A C 1
ATOM 627 O O . ALA A 1 82 ? -6.487 -8.871 -3.486 1.00 86.00 82 ALA A O 1
ATOM 628 N N . LEU A 1 83 ? -7.785 -7.261 -2.604 1.00 92.44 83 LEU A N 1
ATOM 629 C CA . LEU A 1 83 ? -7.940 -6.469 -3.830 1.00 92.44 83 LEU A CA 1
ATOM 630 C C . LEU A 1 83 ? -6.618 -5.799 -4.222 1.00 92.44 83 LEU A C 1
ATOM 632 O O . LEU A 1 83 ? -6.275 -5.727 -5.404 1.00 92.44 83 LEU A O 1
ATOM 636 N N . LEU A 1 84 ? -5.926 -5.278 -3.212 1.00 95.19 84 LEU A N 1
ATOM 637 C CA . LEU A 1 84 ? -4.664 -4.565 -3.309 1.00 95.19 84 LEU A CA 1
ATOM 638 C C . LEU A 1 84 ? -3.785 -4.984 -2.131 1.00 95.19 84 LEU A C 1
ATOM 640 O O . LEU A 1 84 ? -4.270 -5.097 -1.004 1.00 95.19 84 LEU A O 1
ATOM 644 N N . VAL A 1 85 ? -2.505 -5.208 -2.404 1.00 96.31 85 VAL A N 1
ATOM 645 C CA . VAL A 1 85 ? -1.460 -5.381 -1.393 1.00 96.31 85 VAL A CA 1
ATOM 646 C C . VAL A 1 85 ? -0.534 -4.172 -1.466 1.00 96.31 85 VAL A C 1
ATOM 648 O O . VAL A 1 85 ? 0.020 -3.906 -2.529 1.00 96.31 85 VAL A O 1
ATOM 651 N N . GLN A 1 86 ? -0.390 -3.442 -0.362 1.00 97.19 86 GLN A N 1
ATOM 652 C CA . GLN A 1 86 ? 0.511 -2.307 -0.200 1.00 97.19 86 GLN A CA 1
ATOM 653 C C . GLN A 1 86 ? 1.749 -2.747 0.587 1.00 97.19 86 GLN A C 1
ATOM 655 O O . GLN A 1 86 ? 1.669 -3.106 1.759 1.00 97.19 86 GLN A O 1
ATOM 660 N N . GLU A 1 87 ? 2.905 -2.712 -0.053 1.00 97.19 87 GLU A N 1
ATOM 661 C CA . GLU A 1 87 ? 4.192 -3.033 0.547 1.00 97.19 87 GLU A CA 1
ATOM 662 C C . GLU A 1 87 ? 4.839 -1.773 1.142 1.00 97.19 87 GLU A C 1
ATOM 664 O O . GLU A 1 87 ? 4.875 -0.707 0.523 1.00 97.19 87 GLU A O 1
ATOM 669 N N . CYS A 1 88 ? 5.320 -1.908 2.374 1.00 96.25 88 CYS A N 1
ATOM 670 C CA . CYS A 1 88 ? 5.834 -0.855 3.250 1.00 96.25 88 CYS A CA 1
ATOM 671 C C . CYS A 1 88 ? 7.088 -1.319 4.022 1.00 96.25 88 CYS A C 1
ATOM 673 O O . CYS A 1 88 ? 7.381 -0.799 5.100 1.00 96.25 88 CYS A O 1
ATOM 675 N N . VAL A 1 89 ? 7.796 -2.331 3.516 1.00 95.38 89 VAL A N 1
ATOM 676 C CA . VAL A 1 89 ? 9.035 -2.853 4.096 1.00 95.38 89 VAL A CA 1
ATOM 677 C C . VAL A 1 89 ? 10.192 -1.868 3.875 1.00 95.38 89 VAL A C 1
ATOM 679 O O . VAL A 1 89 ? 10.095 -0.991 3.007 1.00 95.38 89 VAL A O 1
ATOM 682 N N . PRO A 1 90 ? 11.298 -1.999 4.635 1.00 93.88 90 PRO A N 1
ATOM 683 C CA . PRO A 1 90 ? 12.460 -1.130 4.497 1.00 93.88 90 PRO A CA 1
ATOM 684 C C . PRO A 1 90 ? 12.969 -1.003 3.059 1.00 93.88 90 PRO A C 1
ATOM 686 O O . PRO A 1 90 ? 12.805 -1.902 2.230 1.00 93.88 90 PRO A O 1
ATOM 689 N N . GLU A 1 91 ? 13.638 0.115 2.784 1.00 93.25 91 GLU A N 1
ATOM 690 C CA . GLU A 1 91 ? 14.163 0.476 1.466 1.00 93.25 91 GLU A CA 1
ATOM 691 C C . GLU A 1 91 ? 15.426 -0.343 1.119 1.00 93.25 91 GLU A C 1
ATOM 693 O O . GLU A 1 91 ? 16.532 0.172 0.991 1.00 93.25 91 GLU A O 1
ATOM 698 N N . ASN A 1 92 ? 15.256 -1.660 0.983 1.00 95.50 92 ASN A N 1
ATOM 699 C CA . ASN A 1 92 ? 16.278 -2.629 0.601 1.00 95.50 92 ASN A CA 1
ATOM 700 C C . ASN A 1 92 ? 15.773 -3.453 -0.594 1.00 95.50 92 ASN A C 1
ATOM 702 O O . ASN A 1 92 ? 14.736 -4.117 -0.513 1.00 95.50 92 ASN A O 1
ATOM 706 N N . LEU A 1 93 ? 16.502 -3.404 -1.712 1.00 94.69 93 LEU A N 1
ATOM 707 C CA . LEU A 1 93 ? 16.058 -3.999 -2.972 1.00 94.69 93 LEU A CA 1
ATOM 708 C C . LEU A 1 93 ? 15.941 -5.528 -2.901 1.00 94.69 93 LEU A C 1
ATOM 710 O O . LEU A 1 93 ? 14.953 -6.086 -3.375 1.00 94.69 93 LEU A O 1
ATOM 714 N N . GLU A 1 94 ? 16.916 -6.209 -2.300 1.00 95.94 94 GLU A N 1
ATOM 715 C CA . GLU A 1 94 ? 16.907 -7.672 -2.167 1.00 95.94 94 GLU A CA 1
ATOM 716 C C . GLU A 1 94 ? 15.731 -8.141 -1.309 1.00 95.94 94 GLU A C 1
ATOM 718 O O . GLU A 1 94 ? 15.001 -9.062 -1.687 1.00 95.94 94 GLU A O 1
ATOM 723 N N . LEU A 1 95 ? 15.495 -7.449 -0.191 1.00 95.19 95 LEU A N 1
ATOM 724 C CA . LEU A 1 95 ? 14.355 -7.699 0.678 1.00 95.19 95 LEU A CA 1
ATOM 725 C C . LEU A 1 95 ? 13.038 -7.507 -0.078 1.00 95.19 95 LEU A C 1
ATOM 727 O O . LEU A 1 95 ? 12.188 -8.395 -0.043 1.00 95.19 95 LEU A O 1
ATOM 731 N N . LYS A 1 96 ? 12.873 -6.390 -0.798 1.00 96.19 96 LYS A N 1
ATOM 732 C CA . LYS A 1 96 ? 11.662 -6.123 -1.589 1.00 96.19 96 LYS A CA 1
ATOM 733 C C . LYS A 1 96 ? 11.440 -7.184 -2.662 1.00 96.19 96 LYS A C 1
ATOM 735 O O . LYS A 1 96 ? 10.318 -7.660 -2.797 1.00 96.19 96 LYS A O 1
ATOM 740 N N . ARG A 1 97 ? 12.485 -7.618 -3.378 1.00 97.19 97 ARG A N 1
ATOM 741 C CA . ARG A 1 97 ? 12.383 -8.714 -4.363 1.00 97.19 97 ARG A CA 1
ATOM 742 C C . ARG A 1 97 ? 11.909 -10.012 -3.704 1.00 97.19 97 ARG A C 1
ATOM 744 O O . ARG A 1 97 ? 10.980 -10.641 -4.203 1.00 97.19 97 ARG A O 1
ATOM 751 N N . LYS A 1 98 ? 12.475 -10.381 -2.548 1.00 96.06 98 LYS A N 1
ATOM 752 C CA . LYS A 1 98 ? 12.052 -11.570 -1.786 1.00 96.06 98 LYS A CA 1
ATOM 753 C C . LYS A 1 98 ? 10.596 -11.471 -1.323 1.00 96.06 98 LYS A C 1
ATOM 755 O O . LYS A 1 98 ? 9.832 -12.421 -1.483 1.00 96.06 98 LYS A O 1
ATOM 760 N N . VAL A 1 99 ? 10.207 -10.326 -0.765 1.00 95.56 99 VAL A N 1
ATOM 761 C CA . VAL A 1 99 ? 8.836 -10.064 -0.309 1.00 95.56 99 VAL A CA 1
ATOM 762 C C . VAL A 1 99 ? 7.861 -10.160 -1.476 1.00 95.56 99 VAL A C 1
ATOM 764 O O . VAL A 1 99 ? 6.880 -10.895 -1.389 1.00 95.56 99 VAL A O 1
ATOM 767 N N . TRP A 1 100 ? 8.152 -9.487 -2.589 1.00 96.69 100 TRP A N 1
ATOM 768 C CA . TRP A 1 100 ? 7.282 -9.516 -3.755 1.00 96.69 100 TRP A CA 1
ATOM 769 C C . TRP A 1 100 ? 7.175 -10.898 -4.380 1.00 96.69 100 TRP A C 1
ATOM 771 O O . TRP A 1 100 ? 6.079 -11.265 -4.787 1.00 96.69 100 TRP A O 1
ATOM 781 N N . LYS A 1 101 ? 8.248 -11.696 -4.390 1.00 95.94 101 LYS A N 1
ATOM 782 C CA . LYS A 1 101 ? 8.176 -13.090 -4.836 1.00 95.94 101 LYS A CA 1
ATOM 783 C C . LYS A 1 101 ? 7.179 -13.901 -4.006 1.00 95.94 101 LYS A C 1
ATOM 785 O O . LYS A 1 101 ? 6.345 -14.599 -4.576 1.00 95.94 101 LYS A O 1
ATOM 790 N N . ASN A 1 102 ? 7.247 -13.774 -2.681 1.00 94.00 102 ASN A N 1
ATOM 791 C CA . ASN A 1 102 ? 6.343 -14.473 -1.767 1.00 94.00 102 ASN A CA 1
ATOM 792 C C . ASN A 1 102 ? 4.891 -14.008 -1.937 1.00 94.00 102 ASN A C 1
ATOM 794 O O . ASN A 1 102 ? 3.979 -14.831 -1.944 1.00 94.00 102 ASN A O 1
ATOM 798 N N . VAL A 1 103 ? 4.673 -12.697 -2.095 1.00 93.94 103 VAL A N 1
ATOM 799 C CA . VAL A 1 103 ? 3.337 -12.130 -2.331 1.00 93.94 103 VAL A CA 1
ATOM 800 C C . VAL A 1 103 ? 2.783 -12.593 -3.680 1.00 93.94 103 VAL A C 1
ATOM 802 O O . VAL A 1 103 ? 1.636 -13.017 -3.749 1.00 93.94 103 VAL A O 1
ATOM 805 N N . ASP A 1 104 ? 3.585 -12.559 -4.742 1.00 95.06 104 ASP A N 1
ATOM 806 C CA . ASP A 1 104 ? 3.190 -12.942 -6.102 1.00 95.06 104 ASP A CA 1
ATOM 807 C C . ASP A 1 104 ? 2.805 -14.426 -6.224 1.00 95.06 104 ASP A C 1
ATOM 809 O O . ASP A 1 104 ? 1.940 -14.770 -7.025 1.00 95.06 104 ASP A O 1
ATOM 813 N N . ASP A 1 105 ? 3.395 -15.303 -5.404 1.00 93.50 105 ASP A N 1
ATOM 814 C CA . ASP A 1 105 ? 3.053 -16.731 -5.381 1.00 93.50 105 ASP A CA 1
ATOM 815 C C . ASP A 1 105 ? 1.673 -17.027 -4.777 1.00 93.50 105 ASP A C 1
ATOM 817 O O . ASP A 1 105 ? 1.087 -18.064 -5.090 1.00 93.50 105 ASP A O 1
ATOM 821 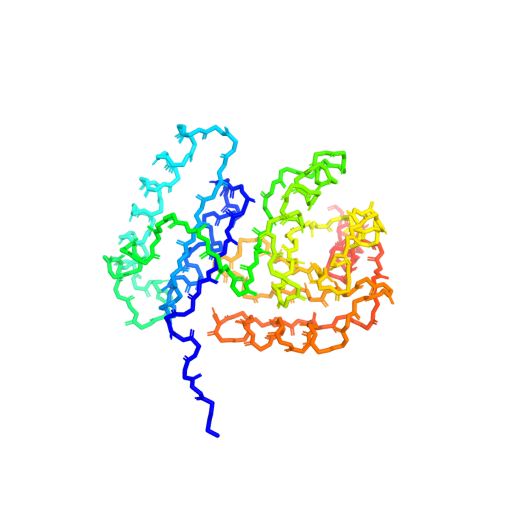N N . VAL A 1 106 ? 1.144 -16.132 -3.936 1.00 91.06 106 VAL A N 1
ATOM 822 C CA . VAL A 1 106 ? -0.161 -16.304 -3.270 1.00 91.06 106 VAL A CA 1
ATOM 823 C C . VAL A 1 106 ? -1.221 -15.306 -3.738 1.00 91.06 106 VAL A C 1
ATOM 825 O O . VAL A 1 106 ? -2.405 -15.487 -3.452 1.00 91.06 106 VAL A O 1
ATOM 828 N N . ALA A 1 107 ? -0.817 -14.240 -4.429 1.00 91.06 107 ALA A N 1
ATOM 829 C CA . ALA A 1 107 ? -1.716 -13.216 -4.933 1.00 91.06 107 ALA A CA 1
ATOM 830 C C . ALA A 1 107 ? -2.570 -13.746 -6.091 1.00 91.06 107 ALA A C 1
ATOM 832 O O . ALA A 1 107 ? -2.114 -14.499 -6.953 1.00 91.06 107 ALA A O 1
ATOM 833 N N . SER A 1 108 ? -3.823 -13.293 -6.143 1.00 91.38 108 SER A N 1
ATOM 834 C CA . SER A 1 108 ? -4.668 -13.541 -7.307 1.00 91.38 108 SER A CA 1
ATOM 835 C C . SER A 1 108 ? -4.089 -12.821 -8.536 1.00 91.38 108 SER A C 1
ATOM 837 O O . SER A 1 108 ? -3.584 -11.701 -8.397 1.00 91.38 108 SER A O 1
ATOM 839 N N . PRO A 1 109 ? -4.249 -13.369 -9.758 1.00 91.56 109 PRO A N 1
ATOM 840 C CA . PRO A 1 109 ? -3.829 -12.712 -10.998 1.00 91.56 109 PRO A CA 1
ATOM 841 C C . PRO A 1 109 ? -4.449 -11.333 -11.254 1.00 91.56 109 PRO A C 1
ATOM 843 O O . PRO A 1 109 ? -4.052 -10.644 -12.192 1.00 91.56 109 PRO A O 1
ATOM 846 N N . THR A 1 110 ? -5.440 -10.927 -10.457 1.00 91.94 110 THR A N 1
ATOM 847 C CA . THR A 1 110 ? -6.102 -9.617 -10.536 1.00 91.94 110 THR A CA 1
ATOM 848 C C . THR A 1 110 ? -5.787 -8.684 -9.362 1.00 91.94 110 THR A C 1
ATOM 850 O O . THR A 1 110 ? -6.304 -7.564 -9.325 1.00 91.94 110 THR A O 1
ATOM 853 N N . THR A 1 111 ? -5.016 -9.142 -8.370 1.00 95.06 111 THR A N 1
ATOM 854 C CA . THR A 1 111 ? -4.633 -8.337 -7.203 1.00 95.06 111 THR A CA 1
ATOM 855 C C . THR A 1 111 ? -3.635 -7.264 -7.623 1.00 95.06 111 THR A C 1
ATOM 857 O O . THR A 1 111 ? -2.651 -7.562 -8.296 1.00 95.06 111 THR A O 1
ATOM 860 N N . ILE A 1 112 ? -3.886 -6.018 -7.216 1.00 97.38 112 ILE A N 1
ATOM 861 C CA . ILE A 1 112 ? -2.947 -4.908 -7.415 1.00 97.38 112 I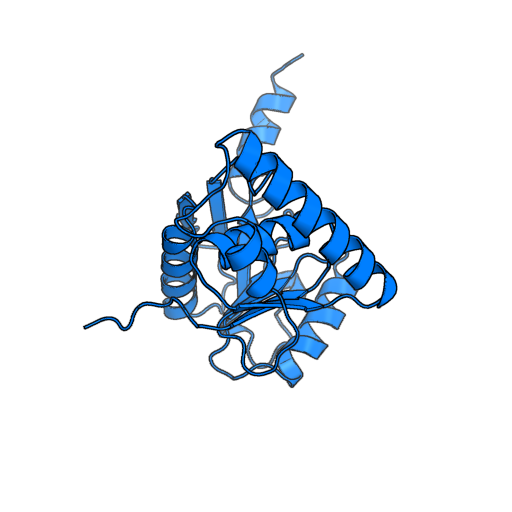LE A CA 1
ATOM 862 C C . ILE A 1 112 ? -1.796 -5.062 -6.424 1.00 97.38 112 ILE A C 1
ATOM 864 O O . ILE A 1 112 ? -2.029 -5.220 -5.226 1.00 97.38 112 ILE A O 1
ATOM 868 N N . LEU A 1 113 ? -0.565 -4.986 -6.916 1.00 97.44 113 LEU A N 1
ATOM 869 C CA . LEU A 1 113 ? 0.649 -5.124 -6.123 1.00 97.44 113 LEU A CA 1
ATOM 870 C C . LEU A 1 113 ? 1.328 -3.754 -6.048 1.00 97.44 113 LEU A C 1
ATOM 872 O O . LEU A 1 113 ? 1.980 -3.312 -6.987 1.00 97.44 113 LEU A O 1
ATOM 876 N N . SER A 1 114 ? 1.101 -3.035 -4.957 1.00 97.88 114 SER A N 1
ATOM 877 C CA . SER A 1 114 ? 1.484 -1.635 -4.804 1.00 97.88 114 SER A CA 1
ATOM 878 C C . SER A 1 114 ? 2.637 -1.486 -3.809 1.00 97.88 114 SER A C 1
ATOM 880 O O . SER A 1 114 ? 2.560 -2.023 -2.712 1.00 97.88 114 SER A O 1
ATOM 882 N N . SER A 1 115 ? 3.710 -0.772 -4.151 1.00 97.75 115 SER A N 1
ATOM 883 C CA . SER A 1 115 ? 4.834 -0.498 -3.232 1.00 97.75 115 SER A CA 1
ATOM 884 C C . SER A 1 115 ? 4.848 0.961 -2.775 1.00 97.75 115 SER A C 1
ATOM 886 O O . SER A 1 115 ? 4.559 1.854 -3.568 1.00 97.75 115 SER A O 1
ATOM 888 N N . SER A 1 116 ? 5.228 1.204 -1.518 1.00 96.31 116 SER A N 1
ATOM 889 C CA . SER A 1 116 ? 5.451 2.545 -0.949 1.00 96.31 116 SER A CA 1
ATOM 890 C C . SER A 1 116 ? 6.898 3.037 -1.088 1.00 96.31 116 SER A C 1
ATOM 892 O O . SER A 1 116 ? 7.262 4.002 -0.424 1.00 96.31 116 SER A O 1
ATOM 894 N N . THR A 1 117 ? 7.744 2.358 -1.873 1.00 93.75 117 THR A N 1
ATOM 895 C CA . THR A 1 117 ? 9.141 2.779 -2.095 1.00 93.75 117 THR A CA 1
ATOM 896 C C . THR A 1 117 ? 9.221 4.235 -2.560 1.00 93.75 117 THR A C 1
ATOM 898 O O . THR A 1 117 ? 8.363 4.708 -3.305 1.00 93.75 117 THR A O 1
ATOM 901 N N . SER A 1 118 ? 10.262 4.939 -2.122 1.00 86.38 118 SER A N 1
ATOM 902 C CA . SER A 1 118 ? 10.504 6.352 -2.441 1.00 86.38 118 SER A CA 1
ATOM 903 C C . SER A 1 118 ? 11.561 6.545 -3.522 1.00 86.38 118 SER A C 1
ATOM 905 O O . SER A 1 118 ? 11.661 7.622 -4.112 1.00 86.38 118 SER A O 1
ATOM 907 N N . THR A 1 119 ? 12.382 5.523 -3.769 1.00 84.62 119 THR A N 1
ATOM 908 C CA . THR A 1 119 ? 13.571 5.652 -4.622 1.00 84.62 119 THR A CA 1
ATOM 909 C C . THR A 1 119 ? 13.676 4.581 -5.695 1.00 84.62 119 THR A C 1
ATOM 911 O O . THR A 1 119 ? 14.176 4.872 -6.786 1.00 84.62 119 THR A O 1
ATOM 914 N N . PHE A 1 120 ? 13.201 3.361 -5.431 1.00 93.56 120 PHE A N 1
ATOM 915 C CA . PHE A 1 120 ? 13.329 2.275 -6.389 1.00 93.56 120 PHE A CA 1
ATOM 916 C C . PHE A 1 120 ? 12.257 2.357 -7.466 1.00 93.56 120 PHE A C 1
ATOM 918 O O . PHE A 1 120 ? 11.061 2.463 -7.197 1.00 93.56 120 PHE A O 1
ATOM 925 N N . LEU A 1 121 ? 12.703 2.248 -8.715 1.00 95.31 121 LEU A N 1
ATOM 926 C CA . LEU A 1 121 ? 11.798 2.096 -9.842 1.00 95.31 121 LEU A CA 1
ATOM 927 C C . LEU A 1 121 ? 11.029 0.773 -9.712 1.00 95.31 121 LEU A C 1
ATOM 929 O O . LEU A 1 121 ? 11.645 -0.236 -9.343 1.00 95.31 121 LEU A O 1
ATOM 933 N N . PRO A 1 122 ? 9.727 0.738 -10.050 1.00 95.69 122 PRO A N 1
ATOM 934 C CA . PRO A 1 122 ? 8.949 -0.495 -10.023 1.00 95.69 122 PRO A CA 1
ATOM 935 C C . PRO A 1 122 ? 9.593 -1.624 -10.833 1.00 95.69 122 PRO A C 1
ATOM 937 O O . PRO A 1 122 ? 9.521 -2.785 -10.424 1.00 95.69 122 PRO A O 1
ATOM 940 N N . SER A 1 123 ? 10.282 -1.315 -11.936 1.00 96.69 123 SER A N 1
ATOM 941 C CA . SER A 1 123 ? 10.971 -2.322 -12.749 1.00 96.69 123 SER A CA 1
ATOM 942 C C . SER A 1 123 ? 12.105 -3.058 -12.029 1.00 96.69 123 SER A C 1
ATOM 944 O O . SER A 1 123 ? 12.319 -4.241 -12.299 1.00 96.69 123 SER A O 1
ATOM 946 N N . LEU A 1 124 ? 12.786 -2.420 -11.068 1.00 96.19 124 LEU A N 1
ATOM 947 C CA . LEU A 1 124 ? 13.947 -3.000 -10.378 1.00 96.19 124 LEU A CA 1
ATOM 948 C C . LEU A 1 124 ? 13.593 -4.188 -9.483 1.00 96.19 124 LEU A C 1
ATOM 950 O O . LEU A 1 124 ? 14.453 -5.027 -9.209 1.00 96.19 124 LEU A O 1
ATOM 954 N N . PHE A 1 125 ? 12.351 -4.262 -9.005 1.00 96.12 125 PHE A N 1
ATOM 955 C CA . PHE A 1 125 ? 11.916 -5.316 -8.091 1.00 96.12 125 PHE A CA 1
ATOM 956 C C . PHE A 1 125 ? 10.810 -6.217 -8.644 1.00 96.12 125 PHE A C 1
ATOM 958 O O . PHE A 1 125 ? 10.404 -7.138 -7.940 1.00 96.12 125 PHE A O 1
ATOM 965 N N . SER A 1 126 ? 10.326 -5.990 -9.872 1.00 97.12 126 SER A N 1
ATOM 966 C CA . SER A 1 126 ? 9.170 -6.730 -10.409 1.00 97.12 126 SER A CA 1
ATOM 967 C C . SER A 1 126 ? 9.387 -7.499 -11.714 1.00 97.12 126 SER A C 1
ATOM 969 O O . SER A 1 126 ? 8.501 -8.243 -12.126 1.00 97.12 126 SER A O 1
ATOM 971 N N . ASP A 1 127 ? 10.557 -7.389 -12.340 1.00 96.25 127 ASP A N 1
ATOM 972 C CA . ASP A 1 127 ? 10.934 -8.074 -13.591 1.00 96.25 127 ASP A CA 1
ATOM 973 C C . ASP A 1 127 ? 10.642 -9.591 -13.614 1.00 96.25 127 ASP A C 1
ATOM 975 O O . ASP A 1 127 ? 10.175 -10.131 -14.625 1.00 96.25 127 ASP A O 1
ATOM 979 N N . HIS A 1 128 ? 10.895 -10.250 -12.485 1.00 94.88 128 HIS A N 1
ATOM 980 C CA . HIS A 1 128 ? 10.843 -11.695 -12.268 1.00 94.88 128 HIS A CA 1
ATOM 981 C C . HIS A 1 128 ? 9.480 -12.218 -11.782 1.00 94.88 128 HIS A C 1
ATOM 983 O O . HIS A 1 128 ? 9.329 -13.425 -11.583 1.00 94.88 128 HIS A O 1
ATOM 989 N N . LEU A 1 129 ? 8.498 -11.339 -11.559 1.00 97.31 129 LEU A N 1
ATOM 990 C CA . LEU A 1 129 ? 7.191 -11.717 -11.015 1.00 97.31 129 LEU A CA 1
ATOM 991 C C . LEU A 1 129 ? 6.245 -12.213 -12.116 1.00 97.31 129 LEU A C 1
ATOM 993 O O . LEU A 1 129 ? 6.230 -11.693 -13.235 1.00 97.31 129 LEU A O 1
ATOM 997 N N . LYS A 1 130 ? 5.400 -13.189 -11.779 1.00 96.62 130 LYS A N 1
ATOM 998 C CA . LYS A 1 130 ? 4.358 -13.743 -12.655 1.00 96.62 130 LYS A CA 1
ATOM 999 C C . LYS A 1 130 ? 3.290 -12.690 -12.939 1.00 96.62 130 LYS A C 1
ATOM 1001 O O . LYS A 1 130 ? 2.936 -12.461 -14.093 1.00 96.62 130 LYS A O 1
ATOM 1006 N N . ASN A 1 131 ? 2.832 -11.988 -11.901 1.00 96.06 131 ASN A N 1
ATOM 1007 C CA . ASN A 1 131 ? 1.817 -10.941 -12.003 1.00 96.06 131 ASN A CA 1
ATOM 1008 C C . ASN A 1 131 ? 2.430 -9.541 -12.122 1.00 96.06 131 ASN A C 1
ATOM 1010 O O . ASN A 1 131 ? 1.820 -8.559 -11.701 1.00 96.06 131 ASN A O 1
ATOM 1014 N N . LYS A 1 132 ? 3.624 -9.412 -12.717 1.00 97.44 132 LYS A N 1
ATOM 1015 C CA . LYS A 1 132 ? 4.342 -8.130 -12.829 1.00 97.44 132 LYS A CA 1
ATOM 1016 C C . LYS A 1 132 ? 3.525 -7.003 -13.463 1.00 97.44 132 LYS A C 1
ATOM 1018 O O . LYS A 1 132 ? 3.684 -5.849 -13.088 1.00 97.44 132 LYS A O 1
ATOM 1023 N N . LYS A 1 133 ? 2.588 -7.332 -14.355 1.00 97.81 133 LYS A N 1
ATOM 1024 C CA . LYS A 1 133 ? 1.646 -6.373 -14.955 1.00 97.81 133 LYS A CA 1
ATOM 1025 C C . LYS A 1 133 ? 0.723 -5.675 -13.945 1.00 97.81 133 LYS A C 1
ATOM 1027 O O . LYS A 1 133 ? 0.192 -4.609 -14.236 1.00 97.81 133 LYS A O 1
ATOM 1032 N N . ASN A 1 134 ? 0.570 -6.244 -12.750 1.00 97.69 134 ASN A N 1
ATOM 1033 C CA . ASN A 1 134 ? -0.201 -5.674 -11.650 1.00 97.69 134 ASN A CA 1
ATOM 1034 C C . ASN A 1 134 ? 0.648 -4.866 -10.663 1.00 97.69 134 ASN A C 1
ATOM 1036 O O . ASN A 1 134 ? 0.098 -4.351 -9.687 1.00 97.69 134 ASN A O 1
ATOM 1040 N N . ILE A 1 135 ? 1.962 -4.770 -10.886 1.00 97.94 135 ILE A N 1
ATOM 1041 C CA . ILE A 1 135 ? 2.857 -4.007 -10.021 1.00 97.94 135 ILE A CA 1
ATOM 1042 C C . ILE A 1 135 ? 2.728 -2.524 -10.319 1.00 97.94 135 ILE A C 1
ATOM 1044 O O . ILE A 1 135 ? 2.694 -2.109 -11.477 1.00 97.94 135 ILE A O 1
ATOM 1048 N N . ILE A 1 136 ? 2.700 -1.722 -9.266 1.00 98.19 136 ILE A N 1
ATOM 1049 C CA . ILE A 1 136 ? 2.727 -0.270 -9.333 1.00 98.19 136 ILE A CA 1
ATOM 1050 C C . ILE A 1 136 ? 3.409 0.290 -8.084 1.00 98.19 136 ILE A C 1
ATOM 1052 O O . ILE A 1 136 ? 3.448 -0.361 -7.042 1.00 98.19 136 ILE A O 1
ATOM 1056 N N . VAL A 1 137 ? 3.952 1.496 -8.165 1.00 98.00 137 VAL A N 1
ATOM 1057 C CA . VAL A 1 137 ? 4.369 2.240 -6.974 1.00 98.00 137 VAL A CA 1
ATOM 1058 C C . VAL A 1 137 ? 3.293 3.260 -6.638 1.00 98.00 137 VAL A C 1
ATOM 1060 O O . VAL A 1 137 ? 2.824 3.987 -7.511 1.00 98.00 137 VAL A O 1
ATOM 1063 N N . SER A 1 138 ? 2.911 3.293 -5.369 1.00 97.19 138 SER A N 1
ATOM 1064 C CA . SER A 1 138 ? 2.044 4.301 -4.772 1.00 97.19 138 SER A CA 1
ATOM 1065 C C . SER A 1 138 ? 2.864 4.982 -3.683 1.00 97.19 138 SER A C 1
ATOM 1067 O O . SER A 1 138 ? 2.836 4.553 -2.531 1.00 97.19 138 SER A O 1
ATOM 1069 N N . HIS A 1 139 ? 3.668 5.969 -4.080 1.00 95.56 139 HIS A N 1
ATOM 1070 C CA . HIS A 1 139 ? 4.645 6.649 -3.231 1.00 95.56 139 HIS A CA 1
ATOM 1071 C C . HIS A 1 139 ? 3.968 7.799 -2.472 1.00 95.56 139 HIS A C 1
ATOM 1073 O O . HIS A 1 139 ? 3.609 8.802 -3.097 1.00 95.56 139 HIS A O 1
ATOM 1079 N N . PRO A 1 140 ? 3.745 7.674 -1.151 1.00 93.56 140 PRO A N 1
ATOM 1080 C CA . PRO A 1 140 ? 3.154 8.753 -0.376 1.00 93.56 140 PRO A CA 1
ATOM 1081 C C . PRO A 1 140 ? 4.195 9.804 0.005 1.00 93.56 140 PRO A C 1
ATOM 1083 O O . PRO A 1 140 ? 5.358 9.486 0.251 1.00 93.56 140 PRO A O 1
ATOM 1086 N N . VAL A 1 141 ? 3.748 11.044 0.181 1.00 91.12 141 VAL A N 1
ATOM 1087 C CA . VAL A 1 141 ? 4.553 12.066 0.856 1.00 91.12 141 VAL A CA 1
ATOM 1088 C C . VAL A 1 141 ? 4.439 11.897 2.374 1.00 91.12 141 VAL A C 1
ATOM 1090 O O . VAL A 1 141 ? 3.349 11.747 2.921 1.00 91.12 141 VAL A O 1
ATOM 1093 N N . ASN A 1 142 ? 5.575 11.904 3.074 1.00 87.00 142 ASN A N 1
ATOM 1094 C CA . ASN A 1 142 ? 5.615 11.735 4.527 1.00 87.00 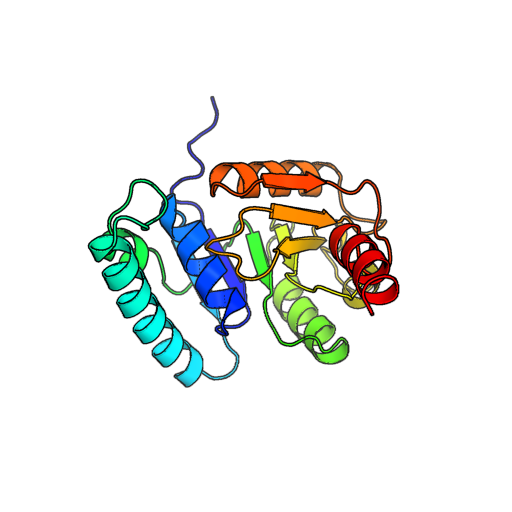142 ASN A CA 1
ATOM 1095 C C . ASN A 1 142 ? 5.259 13.059 5.243 1.00 87.00 142 ASN A C 1
ATOM 1097 O O . ASN A 1 142 ? 5.879 14.075 4.925 1.00 87.00 142 ASN A O 1
ATOM 1101 N N . PRO A 1 143 ? 4.348 13.070 6.239 1.00 89.12 143 PRO A N 1
ATOM 1102 C CA . PRO A 1 143 ? 3.582 11.931 6.755 1.00 89.12 143 PRO A CA 1
ATOM 1103 C C . PRO A 1 143 ? 2.306 11.580 5.964 1.00 89.12 143 PRO A C 1
ATOM 1105 O O . PRO A 1 143 ? 1.434 12.440 5.823 1.00 89.12 143 PRO A O 1
ATOM 1108 N N . PRO A 1 144 ? 2.118 10.306 5.553 1.00 89.31 144 PRO A N 1
ATOM 1109 C CA . PRO A 1 144 ? 1.040 9.880 4.640 1.00 89.31 144 PRO A CA 1
ATOM 1110 C C . PRO A 1 144 ? -0.385 10.121 5.156 1.00 89.31 144 PRO A C 1
ATOM 1112 O O . PRO A 1 144 ? -1.320 10.298 4.374 1.00 89.31 144 PRO A O 1
ATOM 1115 N N . TYR A 1 145 ? -0.585 10.096 6.477 1.00 92.88 145 TYR A N 1
ATOM 1116 C CA . TYR A 1 145 ? -1.909 10.323 7.061 1.00 92.88 145 TYR A CA 1
ATOM 1117 C C . TYR A 1 145 ? -2.350 11.790 6.926 1.00 92.88 145 TYR A C 1
ATOM 1119 O O . TYR A 1 145 ? -3.530 12.063 6.693 1.00 92.88 145 TYR A O 1
ATOM 1127 N N . TYR A 1 146 ? -1.403 12.728 7.023 1.00 91.94 146 TYR A N 1
ATOM 1128 C CA . TYR A 1 146 ? -1.664 14.170 7.022 1.00 91.94 146 TYR A CA 1
ATOM 1129 C C . TYR A 1 146 ? -1.469 14.812 5.647 1.00 91.94 146 TYR A C 1
ATOM 1131 O O . TYR A 1 146 ? -2.192 15.743 5.303 1.00 91.94 146 TYR A O 1
ATOM 1139 N N . VAL A 1 147 ? -0.516 14.320 4.852 1.00 93.56 147 VAL A N 1
ATOM 1140 C CA . VAL A 1 147 ? -0.223 14.839 3.515 1.00 93.56 147 VAL A CA 1
ATOM 1141 C C . VAL A 1 147 ? -0.867 13.915 2.478 1.00 93.56 147 VAL A C 1
ATOM 1143 O O . VAL A 1 147 ? -0.362 12.817 2.264 1.00 93.56 147 VAL A O 1
ATOM 1146 N N . PRO A 1 148 ? -1.967 14.324 1.813 1.00 93.44 148 PRO A N 1
ATOM 1147 C CA . PRO A 1 148 ? -2.713 13.443 0.915 1.00 93.44 148 PRO A CA 1
ATOM 1148 C C . PRO A 1 148 ? -2.034 13.234 -0.449 1.00 93.44 148 PRO A C 1
ATOM 1150 O O . PRO A 1 148 ? -2.564 12.525 -1.297 1.00 93.44 148 PRO A O 1
ATOM 1153 N N . LEU A 1 149 ? -0.912 13.899 -0.730 1.00 95.00 149 LEU A N 1
ATOM 1154 C CA . LEU A 1 149 ? -0.244 13.782 -2.022 1.00 95.00 149 LEU A CA 1
ATOM 1155 C C . LEU A 1 149 ? 0.415 12.405 -2.160 1.00 95.00 149 LEU A C 1
ATOM 1157 O O . LEU A 1 149 ? 1.229 12.005 -1.326 1.00 95.00 149 LEU A O 1
ATOM 1161 N N . ILE A 1 150 ? 0.106 11.722 -3.261 1.00 96.00 150 ILE A N 1
ATOM 1162 C CA . ILE A 1 150 ? 0.673 10.416 -3.594 1.00 96.00 150 ILE A CA 1
ATOM 1163 C C . ILE A 1 150 ? 1.055 10.356 -5.074 1.00 96.00 150 ILE A C 1
ATOM 1165 O O . ILE A 1 150 ? 0.306 10.803 -5.942 1.00 96.00 150 ILE A O 1
ATOM 1169 N N . GLU A 1 151 ? 2.208 9.778 -5.386 1.00 96.00 151 GLU A N 1
ATOM 1170 C CA . GLU A 1 151 ? 2.626 9.516 -6.762 1.00 96.00 151 GLU A CA 1
ATOM 1171 C C . GLU A 1 151 ? 2.273 8.080 -7.154 1.00 96.00 151 GLU A C 1
ATOM 1173 O O . GLU A 1 151 ? 2.664 7.124 -6.488 1.00 96.00 151 GLU A O 1
ATOM 1178 N N . VAL A 1 152 ? 1.538 7.927 -8.256 1.00 97.12 152 VAL A N 1
ATOM 1179 C CA . VAL A 1 152 ? 1.174 6.627 -8.829 1.00 97.12 152 VAL A CA 1
ATOM 1180 C C . 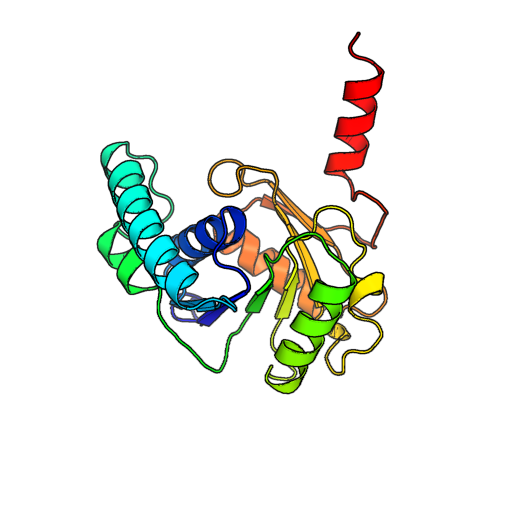VAL A 1 152 ? 2.071 6.374 -10.034 1.00 97.12 152 VAL A C 1
ATOM 1182 O O . VAL A 1 152 ? 1.910 7.015 -11.075 1.00 97.12 152 VAL A O 1
ATOM 1185 N N . VAL A 1 153 ? 3.028 5.458 -9.889 1.00 97.12 153 VAL A N 1
ATOM 1186 C CA . VAL A 1 153 ? 4.132 5.264 -10.836 1.00 97.12 153 VAL A CA 1
ATOM 1187 C C . VAL A 1 153 ? 4.099 3.850 -11.427 1.00 97.12 153 VAL A C 1
ATOM 1189 O O . VAL A 1 153 ? 4.323 2.879 -10.699 1.00 97.12 153 VAL A O 1
ATOM 1192 N N . PRO A 1 154 ? 3.819 3.701 -12.734 1.00 97.31 154 PRO A N 1
ATOM 1193 C CA . PRO A 1 154 ? 3.816 2.403 -13.403 1.00 97.31 154 PRO A CA 1
ATOM 1194 C C . PRO A 1 154 ? 5.234 1.947 -13.782 1.00 97.31 154 PRO A C 1
ATOM 1196 O O . PRO A 1 154 ? 6.088 2.767 -14.122 1.00 97.31 154 PRO A O 1
ATOM 1199 N N . ALA A 1 155 ? 5.453 0.632 -13.802 1.00 97.12 155 ALA A N 1
ATOM 1200 C CA . ALA A 1 155 ? 6.561 0.003 -14.523 1.00 97.12 155 ALA A CA 1
ATOM 1201 C C . ALA A 1 155 ? 6.246 -0.096 -16.030 1.00 97.12 155 ALA A C 1
ATOM 1203 O O . ALA A 1 155 ? 5.082 0.019 -16.426 1.00 97.12 155 ALA A O 1
ATOM 1204 N N . PRO A 1 156 ? 7.246 -0.388 -16.887 1.00 96.88 156 PRO A N 1
ATOM 1205 C CA . PRO A 1 156 ? 7.050 -0.519 -18.334 1.00 96.88 156 PRO A CA 1
ATOM 1206 C C . PRO A 1 156 ? 6.022 -1.584 -18.744 1.00 96.88 156 PRO A C 1
ATOM 1208 O O . PRO A 1 156 ? 5.445 -1.502 -19.823 1.00 96.88 156 PRO A O 1
ATOM 1211 N N . TRP A 1 157 ? 5.802 -2.589 -17.894 1.00 97.31 157 TRP A N 1
ATOM 1212 C CA . TRP A 1 157 ? 4.851 -3.682 -18.116 1.00 97.31 157 TRP A CA 1
ATOM 1213 C C . TRP A 1 157 ? 3.550 -3.542 -17.320 1.00 97.31 157 TRP A C 1
ATOM 1215 O O . TRP A 1 157 ? 2.716 -4.440 -17.393 1.00 97.31 157 TRP A O 1
ATOM 1225 N N . THR A 1 158 ? 3.375 -2.478 -16.530 1.00 98.00 158 THR A N 1
ATOM 1226 C CA . THR A 1 158 ? 2.158 -2.284 -15.735 1.00 98.00 158 THR A CA 1
ATOM 1227 C C . THR A 1 158 ? 0.960 -2.052 -16.650 1.00 98.00 158 THR A C 1
ATOM 1229 O O . THR A 1 158 ? 0.966 -1.143 -17.482 1.00 98.00 158 THR A O 1
ATOM 1232 N N . ASP A 1 159 ? -0.103 -2.832 -16.458 1.00 97.38 159 ASP A N 1
ATOM 1233 C CA . ASP A 1 159 ? -1.343 -2.667 -17.205 1.00 97.38 159 ASP A CA 1
ATOM 1234 C C . ASP A 1 159 ? -1.965 -1.297 -16.895 1.00 97.38 159 ASP A C 1
ATOM 1236 O O . ASP A 1 159 ? -2.160 -0.912 -15.739 1.00 97.38 159 ASP A O 1
ATOM 1240 N N . LEU A 1 160 ? -2.383 -0.564 -17.931 1.00 95.81 160 LEU A N 1
ATOM 1241 C CA . LEU A 1 160 ? -3.026 0.746 -17.760 1.00 95.81 160 LEU A CA 1
ATOM 1242 C C . LEU A 1 160 ? -4.285 0.670 -16.875 1.00 95.81 160 LEU A C 1
ATOM 1244 O O . LEU A 1 160 ? -4.605 1.610 -16.145 1.00 95.81 160 LEU A O 1
ATOM 1248 N N . ALA A 1 161 ? -5.003 -0.457 -16.923 1.00 96.19 161 ALA A N 1
ATOM 1249 C CA . ALA A 1 161 ? -6.161 -0.710 -16.071 1.00 96.19 161 ALA A CA 1
ATOM 1250 C C . ALA A 1 161 ? -5.789 -0.761 -14.579 1.00 96.19 161 ALA A C 1
ATOM 1252 O O . ALA A 1 161 ? -6.554 -0.274 -13.747 1.00 96.19 161 ALA A O 1
ATOM 1253 N N . VAL A 1 162 ? -4.607 -1.293 -14.247 1.00 97.38 162 VAL A N 1
ATOM 1254 C CA . VAL A 1 162 ? -4.075 -1.326 -12.879 1.00 97.38 162 VAL A CA 1
ATOM 1255 C C . VAL A 1 162 ? -3.793 0.095 -12.416 1.00 97.38 162 VAL A C 1
ATOM 1257 O O . VAL A 1 162 ? -4.317 0.495 -11.384 1.00 97.38 162 VAL A O 1
ATOM 1260 N N . ALA A 1 163 ? -3.092 0.903 -13.217 1.00 96.69 163 ALA A N 1
ATOM 1261 C CA . ALA A 1 163 ? -2.814 2.300 -12.873 1.00 96.69 163 ALA A CA 1
ATOM 1262 C C . ALA A 1 163 ? -4.089 3.128 -12.640 1.00 96.69 163 ALA A C 1
ATOM 1264 O O . ALA A 1 163 ? -4.194 3.843 -11.641 1.00 96.69 163 ALA A O 1
ATOM 1265 N N . LYS A 1 164 ? -5.096 2.985 -13.513 1.00 96.62 164 LYS A N 1
ATOM 1266 C CA . LYS A 1 164 ? -6.399 3.655 -13.357 1.00 96.62 164 LYS A CA 1
ATOM 1267 C C . LYS A 1 164 ? -7.133 3.210 -12.092 1.00 96.62 164 LYS A C 1
ATOM 1269 O O . LYS A 1 164 ? -7.680 4.042 -11.376 1.00 96.62 164 LYS A O 1
ATOM 1274 N N . LYS A 1 165 ? -7.140 1.906 -11.808 1.00 96.62 165 LYS A N 1
ATOM 1275 C CA . LYS A 1 165 ? -7.813 1.350 -10.629 1.00 96.62 165 LYS A CA 1
ATOM 1276 C C . LYS A 1 165 ? -7.106 1.749 -9.334 1.00 96.62 165 LYS A C 1
ATOM 1278 O O . LYS A 1 165 ? -7.785 2.110 -8.383 1.00 96.62 165 LYS A O 1
ATOM 1283 N N . THR A 1 166 ? -5.773 1.750 -9.312 1.00 97.50 166 THR A N 1
ATOM 1284 C CA . THR A 1 166 ? -4.982 2.256 -8.182 1.00 97.50 166 THR A CA 1
ATOM 1285 C C . THR A 1 166 ? -5.286 3.723 -7.929 1.00 97.50 166 THR A C 1
ATOM 1287 O O . THR A 1 166 ? -5.598 4.077 -6.801 1.00 97.50 166 THR A O 1
ATOM 1290 N N . ARG A 1 167 ? -5.288 4.567 -8.971 1.00 97.50 167 ARG A N 1
ATOM 1291 C CA . ARG A 1 167 ? -5.663 5.982 -8.848 1.00 97.50 167 ARG A CA 1
ATOM 1292 C C . ARG A 1 167 ? -7.040 6.151 -8.196 1.00 97.50 167 ARG A C 1
ATOM 1294 O O . ARG A 1 167 ? -7.150 6.890 -7.227 1.00 97.50 167 ARG A O 1
ATOM 1301 N N . ALA A 1 168 ? -8.047 5.426 -8.684 1.00 96.75 168 ALA A N 1
ATOM 1302 C CA . ALA A 1 168 ? -9.404 5.492 -8.142 1.00 96.75 168 ALA A CA 1
ATOM 1303 C C . ALA A 1 168 ? -9.479 5.041 -6.670 1.00 96.75 168 ALA A C 1
ATOM 1305 O O . ALA A 1 168 ? -10.166 5.672 -5.875 1.00 96.75 168 ALA A O 1
ATOM 1306 N N . ILE A 1 169 ? -8.745 3.986 -6.295 1.00 96.31 169 ILE A N 1
ATOM 1307 C CA . ILE A 1 169 ? -8.649 3.533 -4.897 1.00 96.31 169 ILE A CA 1
ATOM 1308 C C . ILE A 1 169 ? -8.008 4.618 -4.020 1.00 96.31 169 ILE A C 1
ATOM 1310 O O . ILE A 1 169 ? -8.485 4.865 -2.917 1.00 96.31 169 ILE A O 1
ATOM 1314 N N . MET A 1 170 ? -6.948 5.277 -4.499 1.00 96.81 170 MET A N 1
ATOM 1315 C CA . MET A 1 170 ? -6.276 6.346 -3.751 1.00 96.81 170 MET A CA 1
ATOM 1316 C C . MET A 1 170 ? -7.183 7.573 -3.569 1.00 96.81 170 MET A C 1
ATOM 1318 O O . MET A 1 170 ? -7.262 8.109 -2.467 1.00 96.81 170 MET A O 1
ATOM 1322 N N . GLU A 1 171 ? -7.916 7.978 -4.610 1.00 96.25 171 GLU A N 1
ATOM 1323 C CA . GLU A 1 17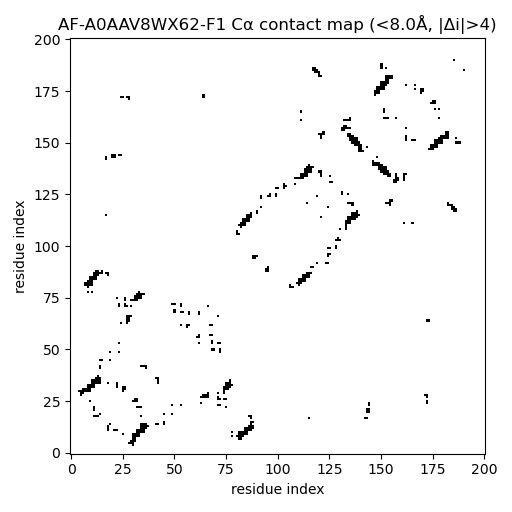1 ? -8.920 9.054 -4.526 1.00 96.25 171 GLU A CA 1
ATOM 1324 C C . GLU A 1 171 ? -10.021 8.720 -3.508 1.00 96.25 171 GLU A C 1
ATOM 1326 O O . GLU A 1 171 ? -10.398 9.569 -2.702 1.00 96.25 171 GLU A O 1
ATOM 1331 N N . GLU A 1 172 ? -10.494 7.470 -3.482 1.00 93.88 172 GLU A N 1
ATOM 1332 C CA . GLU A 1 172 ? -11.528 7.025 -2.543 1.00 93.88 172 GLU A CA 1
ATOM 1333 C C . GLU A 1 172 ? -11.091 7.139 -1.078 1.00 93.88 172 GLU A C 1
ATOM 1335 O O . GLU A 1 172 ? -11.867 7.592 -0.242 1.00 93.88 172 GLU A O 1
ATOM 1340 N N . VAL A 1 173 ? -9.843 6.785 -0.757 1.00 94.25 173 VAL A N 1
ATOM 1341 C CA . VAL A 1 173 ? -9.305 6.905 0.613 1.00 94.25 173 VAL A CA 1
ATOM 1342 C C . VAL A 1 173 ? -8.888 8.343 0.978 1.00 94.25 173 VAL A C 1
ATOM 1344 O O . VAL A 1 173 ? -8.228 8.592 1.997 1.00 94.25 173 VAL A O 1
ATOM 1347 N N . GLY A 1 174 ? -9.265 9.319 0.146 1.00 94.31 174 GLY A N 1
ATOM 1348 C CA . GLY A 1 174 ? -9.017 10.745 0.349 1.00 94.31 174 GLY A CA 1
ATOM 1349 C C . GLY A 1 174 ? -7.570 11.165 0.093 1.00 94.31 174 GLY A C 1
ATOM 1350 O O . GLY A 1 174 ? -7.100 12.138 0.686 1.00 94.31 174 GLY A O 1
ATOM 1351 N N . GLN A 1 175 ? -6.828 10.402 -0.708 1.00 96.44 175 GLN A N 1
ATOM 1352 C CA . GLN A 1 175 ? -5.527 10.821 -1.224 1.00 96.44 175 GLN A CA 1
ATOM 1353 C C . GLN A 1 175 ? -5.722 11.569 -2.553 1.00 96.44 175 GLN A C 1
ATOM 1355 O O . GLN A 1 175 ? -6.736 11.427 -3.233 1.00 96.44 175 GLN A O 1
ATOM 1360 N N . THR A 1 176 ? -4.726 12.354 -2.943 1.00 96.75 176 THR A N 1
ATOM 1361 C CA . THR A 1 176 ? -4.689 13.158 -4.166 1.00 96.75 176 THR A CA 1
ATOM 1362 C C . THR A 1 176 ? -3.599 12.601 -5.084 1.00 96.75 176 THR A C 1
ATOM 1364 O O . THR A 1 176 ? -2.445 13.034 -5.004 1.00 96.75 176 THR A O 1
ATOM 1367 N N . PRO A 1 177 ? -3.913 11.608 -5.939 1.00 96.31 177 PRO A N 1
ATOM 1368 C CA . PRO A 1 177 ? -2.909 10.943 -6.754 1.00 96.31 177 PRO A CA 1
ATOM 1369 C C . PRO A 1 177 ? -2.454 11.759 -7.966 1.00 96.31 177 PRO A C 1
ATOM 1371 O O . PRO A 1 177 ? -3.246 12.188 -8.814 1.00 96.31 177 PRO A O 1
ATOM 1374 N N . VAL A 1 178 ? -1.137 11.849 -8.119 1.00 95.06 178 VAL A N 1
ATOM 1375 C CA . VAL A 1 178 ? -0.452 12.305 -9.328 1.00 95.06 178 VAL A CA 1
ATOM 1376 C C . VAL A 1 178 ? 0.031 11.076 -10.086 1.00 95.06 178 VAL A C 1
ATOM 1378 O O . VAL A 1 178 ? 0.908 10.347 -9.633 1.00 95.06 178 VAL A O 1
ATOM 1381 N N . SER A 1 179 ? -0.574 10.811 -11.242 1.00 94.31 179 SER A N 1
ATOM 1382 C CA . SER A 1 179 ? -0.216 9.656 -12.065 1.00 94.31 179 SER A CA 1
ATOM 1383 C C . SER A 1 179 ? 0.941 10.010 -12.989 1.00 94.31 179 SER A C 1
ATOM 1385 O O . SER A 1 179 ? 0.836 10.941 -13.787 1.00 94.31 179 SER A O 1
ATOM 1387 N N . LEU A 1 180 ? 2.028 9.250 -12.906 1.00 93.19 180 LEU A N 1
ATOM 1388 C CA . LEU A 1 180 ? 3.145 9.357 -13.836 1.00 93.19 180 LEU A CA 1
ATOM 1389 C C . LEU A 1 180 ? 2.872 8.472 -15.056 1.00 93.19 180 LEU A C 1
ATOM 1391 O O . LEU A 1 180 ? 2.311 7.384 -14.945 1.00 93.19 180 LEU A O 1
ATOM 1395 N N . SER A 1 181 ? 3.293 8.927 -16.236 1.00 90.75 181 SER A N 1
ATOM 1396 C CA . SER A 1 181 ? 3.173 8.148 -17.476 1.00 90.75 181 SER A CA 1
ATOM 1397 C C . SER A 1 181 ? 4.223 7.040 -17.597 1.00 90.75 181 SER A C 1
ATOM 1399 O O . SER A 1 181 ? 4.044 6.110 -18.378 1.00 90.75 181 SER A O 1
ATOM 1401 N N . ARG A 1 182 ? 5.320 7.144 -16.840 1.00 90.31 182 ARG A N 1
ATOM 1402 C CA . ARG A 1 182 ? 6.425 6.182 -16.788 1.00 90.31 182 ARG A CA 1
ATOM 1403 C C . ARG A 1 182 ? 7.183 6.305 -15.473 1.00 90.31 182 ARG A C 1
ATOM 1405 O O . ARG A 1 182 ? 7.146 7.355 -14.831 1.00 90.31 182 ARG A O 1
ATOM 1412 N N . GLU A 1 183 ? 7.932 5.270 -15.126 1.00 89.69 183 GLU A N 1
ATOM 1413 C CA . GLU A 1 183 ? 8.895 5.331 -14.033 1.00 89.69 183 GLU A CA 1
ATOM 1414 C C . GLU A 1 183 ? 10.056 6.295 -14.336 1.00 89.69 183 GLU A C 1
ATOM 1416 O O . GLU A 1 183 ? 10.558 6.373 -15.460 1.00 89.69 183 GLU A O 1
ATOM 1421 N N . VAL A 1 184 ? 10.469 7.060 -13.323 1.00 87.69 184 VAL A N 1
ATOM 1422 C CA . VAL A 1 184 ? 11.589 8.009 -13.387 1.00 87.69 184 VAL A CA 1
ATOM 1423 C C . VAL A 1 184 ? 12.348 7.949 -12.058 1.00 87.69 184 VAL A C 1
ATOM 1425 O O . VAL A 1 184 ? 11.694 7.956 -11.013 1.00 87.69 184 VAL A O 1
ATOM 1428 N N . PRO A 1 185 ? 13.697 7.914 -12.055 1.00 82.88 185 PRO A N 1
ATOM 1429 C CA . PRO A 1 185 ? 14.471 7.878 -10.816 1.00 82.88 185 PRO A CA 1
ATOM 1430 C C . PRO A 1 185 ? 14.148 9.054 -9.893 1.00 82.88 185 PRO A C 1
ATOM 1432 O O . PRO A 1 185 ? 14.201 10.214 -10.317 1.00 82.88 185 PRO A O 1
ATOM 1435 N N . GLY A 1 186 ? 13.818 8.734 -8.638 1.00 75.81 186 GLY A N 1
ATOM 1436 C CA . GLY A 1 186 ? 13.414 9.705 -7.618 1.00 75.81 186 GLY A CA 1
ATOM 1437 C C . GLY A 1 186 ? 12.023 10.318 -7.823 1.00 75.81 186 GLY A C 1
ATOM 1438 O O . GLY A 1 186 ? 11.694 11.268 -7.123 1.00 75.81 186 GLY A O 1
ATOM 1439 N N . PHE A 1 187 ? 11.223 9.810 -8.766 1.00 86.06 187 PHE A N 1
ATOM 1440 C CA . PHE A 1 187 ? 9.870 10.296 -9.078 1.00 86.06 187 PHE A CA 1
ATOM 1441 C C . PHE A 1 187 ? 9.811 11.821 -9.275 1.00 86.06 187 PHE A C 1
ATOM 1443 O O . PHE A 1 187 ? 10.830 12.440 -9.560 1.00 86.06 187 PHE A O 1
ATOM 1450 N N . VAL A 1 188 ? 8.646 12.461 -9.249 1.00 83.12 188 VAL A N 1
ATOM 1451 C CA . VAL A 1 188 ? 8.542 13.913 -9.476 1.00 83.12 188 VAL A CA 1
ATOM 1452 C C . VAL A 1 188 ? 8.834 14.681 -8.189 1.00 83.12 188 VAL A C 1
ATOM 1454 O O . VAL A 1 188 ? 9.622 15.629 -8.216 1.00 83.12 188 VAL A O 1
ATOM 1457 N N . VAL A 1 189 ? 8.244 14.271 -7.063 1.00 82.12 189 VAL A N 1
ATOM 1458 C CA . VAL A 1 189 ? 8.330 15.028 -5.802 1.00 82.12 189 VAL A CA 1
ATOM 1459 C C . VAL A 1 189 ? 9.767 15.111 -5.288 1.00 82.12 189 VAL A C 1
ATOM 1461 O O . VAL A 1 189 ? 10.257 16.221 -5.063 1.00 82.12 189 VAL A O 1
ATOM 1464 N N . ASN A 1 190 ? 10.490 13.988 -5.179 1.00 79.62 190 ASN A N 1
ATOM 1465 C CA . ASN A 1 190 ? 11.857 14.033 -4.636 1.00 79.62 190 ASN A CA 1
ATOM 1466 C C . ASN A 1 190 ? 12.809 14.792 -5.572 1.00 79.62 190 ASN A C 1
ATOM 1468 O O . ASN A 1 190 ? 13.736 15.455 -5.107 1.00 79.62 190 ASN A O 1
ATOM 1472 N N . ARG A 1 191 ? 12.564 14.768 -6.891 1.00 79.75 191 ARG A N 1
ATOM 1473 C CA . ARG A 1 191 ? 13.331 15.574 -7.854 1.00 79.75 191 ARG A CA 1
ATOM 1474 C C . ARG A 1 191 ? 13.142 17.069 -7.623 1.00 79.75 191 ARG A C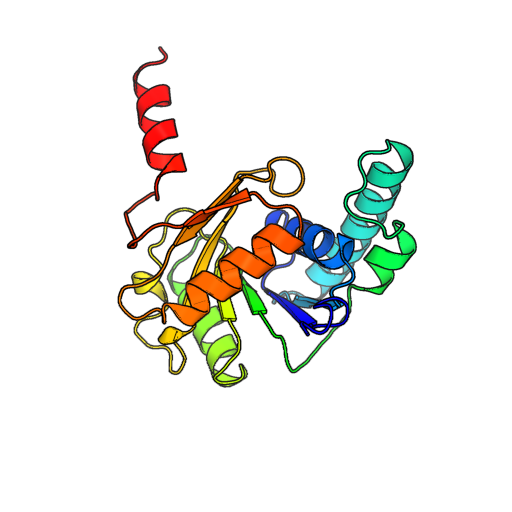 1
ATOM 1476 O O . ARG A 1 191 ? 14.130 17.797 -7.638 1.00 79.75 191 ARG A O 1
ATOM 1483 N N . LEU A 1 192 ? 11.906 17.523 -7.410 1.00 79.75 192 LEU A N 1
ATOM 1484 C CA . LEU A 1 192 ? 11.630 18.930 -7.115 1.00 79.75 192 LEU A CA 1
ATOM 1485 C C . LEU A 1 192 ? 12.227 19.336 -5.765 1.00 79.75 192 LEU A C 1
ATOM 1487 O O . LEU A 1 192 ? 12.921 20.347 -5.689 1.00 79.75 192 LEU A O 1
ATOM 1491 N N . GLN A 1 193 ? 12.039 18.519 -4.726 1.00 77.31 193 GLN A N 1
ATOM 1492 C CA . GLN A 1 193 ? 12.607 18.771 -3.401 1.00 77.31 193 GLN A CA 1
ATOM 1493 C C . GLN A 1 193 ? 14.134 18.913 -3.451 1.00 77.31 193 GLN A C 1
ATOM 1495 O O . GLN A 1 193 ? 14.68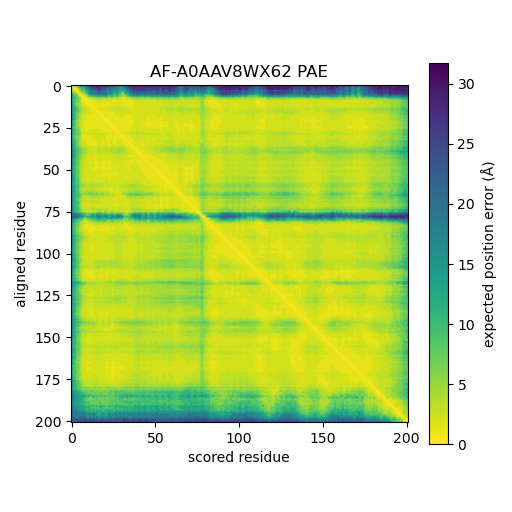5 19.853 -2.883 1.00 77.31 193 GLN A O 1
ATOM 1500 N N . TYR A 1 194 ? 14.821 18.027 -4.176 1.00 76.19 194 TYR A N 1
ATOM 1501 C CA . TYR A 1 194 ? 16.275 18.081 -4.315 1.00 76.19 194 TYR A CA 1
ATOM 1502 C C . TYR A 1 194 ? 16.766 19.368 -4.992 1.00 76.19 194 TYR A C 1
ATOM 1504 O O . TYR A 1 194 ? 17.812 19.896 -4.616 1.00 76.19 194 TYR A O 1
ATOM 1512 N N . VAL A 1 195 ? 16.014 19.898 -5.965 1.00 76.94 195 VAL A N 1
ATOM 1513 C CA . VAL A 1 195 ? 16.335 21.186 -6.600 1.00 76.94 195 VAL A CA 1
ATOM 1514 C C . VAL A 1 195 ? 16.261 22.320 -5.579 1.00 76.94 195 VAL A C 1
ATOM 1516 O O . VAL A 1 195 ? 17.202 23.103 -5.494 1.00 76.94 195 VAL A O 1
ATOM 1519 N N . PHE A 1 196 ? 15.208 22.382 -4.758 1.00 75.06 196 PHE A N 1
ATOM 1520 C CA . PHE A 1 196 ? 15.086 23.418 -3.725 1.00 75.06 196 PHE A CA 1
ATOM 1521 C C . PHE A 1 196 ? 16.160 23.296 -2.639 1.00 75.06 196 PHE A C 1
ATOM 1523 O O . PHE A 1 196 ? 16.793 24.293 -2.301 1.00 75.06 196 PHE A O 1
ATOM 1530 N N . CYS A 1 197 ? 16.443 22.083 -2.151 1.00 71.75 197 CYS A N 1
ATOM 1531 C CA . CYS A 1 197 ? 17.490 21.859 -1.148 1.00 71.75 197 CYS A CA 1
ATOM 1532 C C . CYS A 1 197 ? 18.889 22.252 -1.636 1.00 71.75 197 CYS A C 1
ATOM 1534 O O . CYS A 1 197 ? 19.728 22.610 -0.822 1.00 71.75 197 CYS A O 1
ATOM 1536 N N . LYS A 1 198 ? 19.157 22.194 -2.945 1.00 63.31 198 LYS A N 1
ATOM 1537 C CA . LYS A 1 198 ? 20.435 22.650 -3.512 1.00 63.31 198 LYS A CA 1
ATOM 1538 C C . LYS A 1 198 ? 20.577 24.166 -3.603 1.00 63.31 198 LYS A C 1
ATOM 1540 O O . LYS A 1 198 ? 21.694 24.644 -3.775 1.00 63.31 198 LYS A O 1
ATOM 1545 N N . ILE A 1 199 ? 19.465 24.893 -3.583 1.00 68.56 199 ILE A N 1
ATOM 1546 C CA . ILE A 1 199 ? 19.424 26.344 -3.804 1.00 68.56 199 ILE A CA 1
ATOM 1547 C C . ILE A 1 199 ? 19.247 27.095 -2.474 1.00 68.56 199 ILE A C 1
ATOM 1549 O O . ILE A 1 199 ? 19.633 28.258 -2.380 1.00 68.56 199 ILE A O 1
ATOM 1553 N N . CYS A 1 200 ? 18.708 26.447 -1.438 1.00 51.12 200 CYS A N 1
ATOM 1554 C CA . CYS A 1 200 ? 18.704 26.986 -0.080 1.00 51.12 200 CYS A CA 1
ATOM 1555 C C . CYS A 1 200 ? 20.104 26.846 0.559 1.00 51.12 200 CYS A C 1
ATOM 1557 O O . CYS A 1 200 ? 20.598 25.719 0.624 1.00 51.12 200 CYS A O 1
ATOM 1559 N N . PRO A 1 201 ? 20.740 27.955 0.992 1.00 51.06 201 PRO A N 1
ATOM 1560 C CA . PRO A 1 201 ? 22.035 27.939 1.676 1.00 51.06 201 PRO A CA 1
ATOM 1561 C C . PRO A 1 201 ? 21.976 27.302 3.069 1.00 51.06 201 PRO A C 1
ATOM 1563 O O . PRO A 1 201 ? 20.885 27.309 3.687 1.00 51.06 201 PRO A O 1
#

Solvent-accessible surface area (backbone atoms only — not comparable to full-atom values): 10763 Å² total; per-residue (Å²): 136,81,74,71,70,54,73,40,36,34,34,30,38,23,42,47,77,67,22,46,35,50,44,51,41,45,13,17,58,45,23,34,23,22,72,39,50,95,49,68,69,49,44,56,54,34,52,54,52,47,49,54,48,36,49,50,28,46,77,70,72,65,53,56,65,87,50,53,46,67,61,27,50,71,27,55,49,84,84,84,82,45,54,32,36,40,38,39,60,75,101,41,68,69,58,47,32,54,50,45,51,59,48,52,75,73,50,57,91,80,29,35,39,31,31,46,59,75,58,70,50,46,54,82,54,31,77,89,44,90,52,32,41,32,35,30,26,50,26,59,40,87,58,57,77,80,38,40,48,27,39,37,31,32,26,98,64,29,40,68,68,47,56,54,50,51,44,52,53,38,45,69,52,64,30,52,63,46,74,45,97,52,63,52,84,34,50,68,66,56,48,54,51,53,55,52,62,72,70,55,131

Radius of gyration: 16.4 Å; Cα contacts (8 Å, |Δi|>4): 363; chains: 1; bounding box: 46×45×39 Å

Mean predicted aligned error: 4.88 Å